Protein AF-A0A3N6S3L3-F1 (afdb_monomer)

Structure (mmCIF, N/CA/C/O backbone):
data_AF-A0A3N6S3L3-F1
#
_entry.id   AF-A0A3N6S3L3-F1
#
loop_
_atom_site.group_PDB
_atom_site.id
_atom_site.type_symbol
_atom_site.label_atom_id
_atom_site.label_alt_id
_atom_site.label_comp_id
_atom_site.label_asym_id
_atom_site.label_entity_id
_atom_site.label_seq_id
_atom_site.pdbx_PDB_ins_code
_atom_site.Cartn_x
_atom_site.Cartn_y
_atom_site.Cartn_z
_atom_site.occupancy
_atom_site.B_iso_or_equiv
_atom_site.auth_seq_id
_atom_site.auth_comp_id
_atom_site.auth_asym_id
_atom_site.auth_atom_id
_atom_site.pdbx_PDB_model_num
ATOM 1 N N . MET A 1 1 ? 5.618 6.122 23.706 1.00 38.41 1 MET A N 1
ATOM 2 C CA . MET A 1 1 ? 4.221 5.872 23.318 1.00 38.41 1 MET A CA 1
ATOM 3 C C . MET A 1 1 ? 4.323 5.162 21.988 1.00 38.41 1 MET A C 1
ATOM 5 O O . MET A 1 1 ? 4.790 5.783 21.043 1.00 38.41 1 MET A O 1
ATOM 9 N N . GLU A 1 2 ? 4.114 3.848 21.957 1.00 45.31 2 GLU A N 1
ATOM 10 C CA . GLU A 1 2 ? 3.976 3.154 20.674 1.00 45.31 2 GLU A CA 1
ATOM 11 C C . GLU A 1 2 ? 2.663 3.649 20.067 1.00 45.31 2 GLU A C 1
ATOM 13 O O . GLU A 1 2 ? 1.637 3.600 20.741 1.00 45.31 2 GLU A O 1
ATOM 18 N N . ASN A 1 3 ? 2.713 4.221 18.861 1.00 61.50 3 ASN A N 1
ATOM 19 C CA . ASN A 1 3 ? 1.492 4.498 18.110 1.00 61.50 3 ASN A CA 1
ATOM 20 C C . ASN A 1 3 ? 0.784 3.158 17.909 1.00 61.50 3 ASN A C 1
ATOM 22 O O . ASN A 1 3 ? 1.440 2.175 17.544 1.00 61.50 3 ASN A O 1
ATOM 26 N N . GLY A 1 4 ? -0.519 3.102 18.161 1.00 73.50 4 GLY A N 1
ATOM 27 C CA . GLY A 1 4 ? -1.268 1.876 17.939 1.00 73.50 4 GLY A CA 1
ATOM 28 C C . GLY A 1 4 ? -1.268 1.490 16.458 1.00 73.50 4 GLY A C 1
ATOM 29 O O . GLY A 1 4 ? -0.845 2.219 15.545 1.00 73.50 4 GLY A O 1
ATOM 30 N N . MET A 1 5 ? -1.640 0.237 16.216 1.00 80.88 5 MET A N 1
ATOM 31 C CA . MET A 1 5 ? -1.341 -0.411 14.942 1.00 80.88 5 MET A CA 1
ATOM 32 C C . MET A 1 5 ? -2.136 0.198 13.778 1.00 80.88 5 MET A C 1
ATOM 34 O O . MET A 1 5 ? -1.628 0.225 12.653 1.00 80.88 5 MET A O 1
ATOM 38 N N . LEU A 1 6 ? -3.346 0.717 14.032 1.00 87.94 6 LEU A N 1
ATOM 39 C CA . LEU A 1 6 ? -4.124 1.434 13.022 1.00 87.94 6 LEU A CA 1
ATOM 40 C C . LEU A 1 6 ? -3.509 2.804 12.700 1.00 87.94 6 LEU A C 1
ATOM 42 O O . LEU A 1 6 ? -3.366 3.119 11.516 1.00 87.94 6 LEU A O 1
ATOM 46 N N . SER A 1 7 ? -3.090 3.586 13.707 1.00 89.06 7 SER A N 1
ATOM 47 C CA . SER A 1 7 ? -2.384 4.861 13.488 1.00 89.06 7 SER A CA 1
ATOM 48 C C . SER A 1 7 ? -1.183 4.673 12.577 1.00 89.06 7 SER A C 1
ATOM 50 O O . SER A 1 7 ? -1.011 5.402 11.598 1.00 89.06 7 SER A O 1
ATOM 52 N N . GLN A 1 8 ? -0.360 3.662 12.868 1.00 90.12 8 GLN A N 1
ATOM 53 C CA . GLN A 1 8 ? 0.842 3.413 12.084 1.00 90.12 8 GLN A CA 1
ATOM 54 C C . GLN A 1 8 ? 0.510 3.030 10.636 1.00 90.12 8 GLN A C 1
ATOM 56 O O . GLN A 1 8 ? 1.175 3.504 9.714 1.00 90.12 8 GLN A O 1
ATOM 61 N N . ALA A 1 9 ? -0.536 2.228 10.415 1.00 92.00 9 ALA A N 1
ATOM 62 C CA . ALA A 1 9 ? -0.981 1.878 9.070 1.00 92.00 9 ALA A CA 1
ATOM 63 C C . ALA A 1 9 ? -1.465 3.112 8.285 1.00 92.00 9 ALA A C 1
ATOM 65 O O . ALA A 1 9 ? -1.076 3.292 7.131 1.00 92.00 9 ALA A O 1
ATOM 66 N N . ILE A 1 10 ? -2.251 3.996 8.913 1.00 93.25 10 ILE A N 1
ATOM 67 C CA . ILE A 1 10 ? -2.729 5.243 8.293 1.00 93.25 10 ILE A CA 1
ATOM 68 C C . ILE A 1 10 ? -1.549 6.153 7.927 1.00 93.25 10 ILE A C 1
ATOM 70 O O . ILE A 1 10 ? -1.476 6.628 6.792 1.00 93.25 10 ILE A O 1
ATOM 74 N N . ILE A 1 11 ? -0.594 6.341 8.845 1.00 93.12 11 ILE A N 1
ATOM 75 C CA . ILE A 1 11 ? 0.616 7.146 8.612 1.00 93.12 11 ILE A CA 1
ATOM 76 C C . ILE A 1 11 ? 1.422 6.585 7.437 1.00 93.12 11 ILE A C 1
ATOM 78 O O . ILE A 1 11 ? 1.848 7.340 6.562 1.00 93.12 11 ILE A O 1
ATOM 82 N N . ASN A 1 12 ? 1.614 5.266 7.376 1.00 94.19 12 ASN A N 1
ATOM 83 C CA . ASN A 1 12 ? 2.349 4.640 6.280 1.00 94.19 12 ASN A CA 1
ATOM 84 C C . ASN A 1 12 ? 1.640 4.843 4.930 1.00 94.19 12 ASN A C 1
ATOM 86 O O . ASN A 1 12 ? 2.294 5.143 3.931 1.00 94.19 12 ASN A O 1
ATOM 90 N N . ILE A 1 13 ? 0.309 4.712 4.888 1.00 95.50 13 ILE A N 1
ATOM 91 C CA . ILE A 1 13 ? -0.489 4.955 3.676 1.00 95.50 13 ILE A CA 1
ATOM 92 C C . ILE A 1 13 ? -0.363 6.421 3.232 1.00 95.50 13 ILE A C 1
ATOM 94 O O . ILE A 1 13 ? -0.205 6.696 2.041 1.00 95.50 13 ILE A O 1
ATOM 98 N N . GLU A 1 14 ? -0.379 7.368 4.169 1.00 95.25 14 GLU A N 1
ATOM 99 C CA . GLU A 1 14 ? -0.201 8.794 3.883 1.00 95.25 14 GLU A CA 1
ATOM 100 C C . GLU A 1 14 ? 1.207 9.123 3.360 1.00 95.25 14 GLU A C 1
ATOM 102 O O . GLU A 1 14 ? 1.360 9.869 2.390 1.00 95.25 14 GLU A O 1
ATOM 107 N N . GLN A 1 15 ? 2.249 8.528 3.940 1.00 94.75 15 GLN A N 1
ATOM 108 C CA . GLN A 1 15 ? 3.616 8.677 3.438 1.00 94.75 15 GLN A CA 1
ATOM 109 C C . GLN A 1 15 ? 3.746 8.130 2.014 1.00 94.75 15 GLN A C 1
ATOM 111 O O . GLN A 1 15 ? 4.271 8.815 1.133 1.00 94.75 15 GLN A O 1
ATOM 116 N N . LEU A 1 16 ? 3.195 6.939 1.763 1.00 95.12 16 LEU A N 1
ATOM 117 C CA . LEU A 1 16 ? 3.198 6.324 0.438 1.00 95.12 16 LEU A CA 1
ATOM 118 C C . LEU A 1 16 ? 2.436 7.163 -0.584 1.00 95.12 16 LEU A C 1
ATOM 120 O O . LEU A 1 16 ? 2.925 7.321 -1.698 1.00 95.12 16 LEU A O 1
ATOM 124 N N . LYS A 1 17 ? 1.298 7.764 -0.219 1.00 95.19 17 LYS A N 1
ATOM 125 C CA . LYS A 1 17 ? 0.584 8.722 -1.080 1.00 95.19 17 LYS A CA 1
ATOM 126 C C . LYS A 1 17 ? 1.516 9.834 -1.567 1.00 95.19 17 LYS A C 1
ATOM 128 O O . LYS A 1 17 ? 1.556 10.126 -2.761 1.00 95.19 17 LYS A O 1
ATOM 133 N N . ASN A 1 18 ? 2.269 10.447 -0.656 1.00 93.62 18 ASN A N 1
ATOM 134 C CA . ASN A 1 18 ? 3.173 11.545 -0.997 1.00 93.62 18 ASN A CA 1
ATOM 135 C C . ASN A 1 18 ? 4.314 11.076 -1.905 1.00 93.62 18 ASN A C 1
ATOM 137 O O . ASN A 1 18 ? 4.618 11.734 -2.899 1.00 93.62 18 ASN A O 1
ATOM 141 N N . THR A 1 19 ? 4.902 9.914 -1.612 1.00 94.94 19 THR A N 1
ATOM 142 C CA . THR A 1 19 ? 5.935 9.310 -2.462 1.00 94.94 19 THR A CA 1
ATOM 143 C C . THR A 1 19 ? 5.400 8.985 -3.856 1.00 94.94 19 THR A C 1
ATOM 145 O O . THR A 1 19 ? 6.041 9.325 -4.846 1.00 94.94 19 THR A O 1
ATOM 148 N N . LEU A 1 20 ? 4.211 8.383 -3.950 1.00 95.19 20 LEU A N 1
ATOM 149 C CA . LEU A 1 20 ? 3.568 8.027 -5.214 1.00 95.19 20 LEU A CA 1
ATOM 150 C C . LEU A 1 20 ? 3.278 9.260 -6.068 1.00 95.19 20 LEU A C 1
ATOM 152 O O . LEU A 1 20 ? 3.567 9.241 -7.259 1.00 95.19 20 LEU A O 1
ATOM 156 N N . ASN A 1 21 ? 2.793 10.349 -5.468 1.00 93.06 21 ASN A N 1
ATOM 157 C CA . ASN A 1 21 ? 2.559 11.619 -6.164 1.00 93.06 21 ASN A CA 1
ATOM 158 C C . ASN A 1 21 ? 3.854 12.286 -6.658 1.00 93.06 21 ASN A C 1
ATOM 160 O O . ASN A 1 21 ? 3.808 13.094 -7.580 1.00 93.06 21 ASN A O 1
ATOM 164 N N . GLY A 1 22 ? 4.997 11.965 -6.047 1.00 92.88 22 GLY A N 1
ATOM 165 C CA . GLY A 1 22 ? 6.302 12.520 -6.407 1.00 92.88 22 GLY A CA 1
ATOM 166 C C . GLY A 1 22 ? 6.981 11.850 -7.605 1.00 92.88 22 GLY A C 1
ATOM 167 O O . GLY A 1 22 ? 7.989 12.368 -8.088 1.00 92.88 22 GLY A O 1
ATOM 168 N N . PHE A 1 23 ? 6.471 10.716 -8.098 1.00 94.38 23 PHE A N 1
ATOM 169 C CA . PHE A 1 23 ? 7.046 10.064 -9.277 1.00 94.38 23 PHE A CA 1
ATOM 170 C C . PHE A 1 23 ? 6.837 10.898 -10.542 1.00 94.38 23 PHE A C 1
ATOM 172 O O . PHE A 1 23 ? 5.755 11.422 -10.800 1.00 94.38 23 PHE A O 1
ATOM 179 N N . SER A 1 24 ? 7.887 10.970 -11.357 1.00 93.44 24 SER A N 1
ATOM 180 C CA . SER A 1 24 ? 7.905 11.640 -12.657 1.00 93.44 24 SER A CA 1
ATOM 181 C C . SER A 1 24 ? 8.647 10.782 -13.685 1.00 93.44 24 SER A C 1
ATOM 183 O O . SER A 1 24 ? 9.324 9.816 -13.329 1.00 93.44 24 SER A O 1
ATOM 185 N N . GLY A 1 25 ? 8.485 11.088 -14.976 1.00 92.00 25 GLY A N 1
ATOM 186 C CA . GLY A 1 25 ? 9.075 10.278 -16.051 1.00 92.00 25 GLY A CA 1
ATOM 187 C C . GLY A 1 25 ? 8.435 8.894 -16.207 1.00 92.00 25 GLY A C 1
ATOM 188 O O . GLY A 1 25 ? 9.057 7.990 -16.756 1.00 92.00 25 GLY A O 1
ATOM 189 N N . LEU A 1 26 ? 7.209 8.721 -15.708 1.00 95.19 26 LEU A N 1
ATOM 190 C CA . LEU A 1 26 ? 6.433 7.497 -15.876 1.00 95.19 26 LEU A CA 1
ATOM 191 C C . LEU A 1 26 ? 5.908 7.366 -17.317 1.00 95.19 26 LEU A C 1
ATOM 193 O O . LEU A 1 26 ? 5.625 8.383 -17.962 1.00 95.19 26 LEU A O 1
ATOM 197 N N . PRO A 1 27 ? 5.725 6.135 -17.827 1.00 93.19 27 PRO A N 1
ATOM 198 C CA . PRO A 1 27 ? 4.961 5.915 -19.053 1.00 93.19 27 PRO A CA 1
ATOM 199 C C . PRO A 1 27 ? 3.499 6.358 -18.867 1.00 93.19 27 PRO A C 1
ATOM 201 O O . PRO A 1 27 ? 2.969 6.337 -17.755 1.00 93.19 27 PRO A O 1
ATOM 204 N N . ALA A 1 28 ? 2.824 6.743 -19.956 1.00 90.44 28 ALA A N 1
ATOM 205 C CA . ALA A 1 28 ? 1.488 7.351 -19.909 1.00 90.44 28 ALA A CA 1
ATOM 206 C C . ALA A 1 28 ? 0.453 6.494 -19.155 1.00 90.44 28 ALA A C 1
ATOM 208 O O . ALA A 1 28 ? -0.313 7.012 -18.346 1.00 90.44 28 ALA A O 1
ATOM 209 N N . GLN A 1 29 ? 0.482 5.175 -19.356 1.00 89.88 29 GLN A N 1
ATOM 210 C CA . GLN A 1 29 ? -0.410 4.236 -18.676 1.00 89.88 29 GLN A CA 1
ATOM 211 C C . GLN A 1 29 ? -0.159 4.191 -17.158 1.00 89.88 29 GLN A C 1
ATOM 213 O O . GLN A 1 29 ? -1.090 4.025 -16.375 1.00 89.88 29 GLN A O 1
ATOM 218 N N . ALA A 1 30 ? 1.087 4.378 -16.711 1.00 95.38 30 ALA A N 1
ATOM 219 C CA . ALA A 1 30 ? 1.409 4.433 -15.286 1.00 95.38 30 ALA A CA 1
ATOM 220 C C . ALA A 1 30 ? 1.047 5.783 -14.651 1.00 95.38 30 ALA A C 1
ATOM 222 O O . ALA A 1 30 ? 0.706 5.818 -13.471 1.00 95.38 30 ALA A O 1
ATOM 223 N N . VAL A 1 31 ? 1.047 6.878 -15.423 1.00 95.56 31 VAL A N 1
ATOM 224 C CA . VAL A 1 31 ? 0.527 8.181 -14.969 1.00 95.56 31 VAL A CA 1
ATOM 225 C C . VAL A 1 31 ? -0.968 8.091 -14.654 1.00 95.56 31 VAL A C 1
ATOM 227 O O . VAL A 1 31 ? -1.418 8.621 -13.640 1.00 95.56 31 VAL A O 1
ATOM 230 N N . GLU A 1 32 ? -1.745 7.378 -15.469 1.00 94.06 32 GLU A N 1
ATOM 231 C CA . GLU A 1 32 ? -3.166 7.142 -15.187 1.00 94.06 32 GLU A CA 1
ATOM 232 C C . GLU A 1 32 ? -3.355 6.352 -13.878 1.00 94.06 32 GLU A C 1
ATOM 234 O O . GLU A 1 32 ? -4.163 6.723 -13.023 1.00 94.06 32 GLU A O 1
ATOM 239 N N . ILE A 1 33 ? -2.547 5.308 -13.663 1.00 96.19 33 ILE A N 1
ATOM 240 C CA . ILE A 1 33 ? -2.548 4.529 -12.414 1.00 96.19 33 ILE A CA 1
ATOM 241 C C . ILE A 1 33 ? -2.163 5.399 -11.212 1.00 96.19 33 ILE A C 1
ATOM 243 O O . ILE A 1 33 ? -2.786 5.283 -10.153 1.00 96.19 33 ILE A O 1
ATOM 247 N N . GLN A 1 34 ? -1.169 6.277 -11.363 1.00 96.81 34 GLN A N 1
ATOM 248 C CA . GLN A 1 34 ? -0.778 7.249 -10.345 1.00 96.81 34 GLN A CA 1
ATOM 249 C C . GLN A 1 34 ? -1.973 8.126 -9.968 1.00 96.81 34 GLN A C 1
ATOM 251 O O . GLN A 1 34 ? -2.374 8.107 -8.810 1.00 96.81 34 GLN A O 1
ATOM 256 N N . GLN A 1 35 ? -2.611 8.793 -10.934 1.00 94.50 35 GLN A N 1
ATOM 257 C CA . GLN A 1 35 ? -3.757 9.679 -10.692 1.00 94.50 35 GLN A CA 1
ATOM 258 C C . GLN A 1 35 ? -4.934 8.958 -10.023 1.00 94.50 35 GLN A C 1
ATOM 260 O O . GLN A 1 35 ? -5.479 9.451 -9.033 1.00 94.50 35 GLN A O 1
ATOM 265 N N . ASN A 1 36 ? -5.290 7.769 -10.516 1.00 93.44 36 ASN A N 1
ATOM 266 C CA . ASN A 1 36 ? -6.364 6.957 -9.944 1.00 93.44 36 ASN A CA 1
ATOM 267 C C . ASN A 1 36 ? -6.054 6.535 -8.502 1.00 93.44 36 ASN A C 1
ATOM 269 O O . ASN A 1 36 ? -6.934 6.559 -7.639 1.00 93.44 36 ASN A O 1
ATOM 273 N N . THR A 1 37 ? -4.797 6.183 -8.224 1.00 95.81 37 THR A N 1
ATOM 274 C CA . THR A 1 37 ? -4.344 5.841 -6.870 1.00 95.81 37 THR A CA 1
ATOM 275 C C . THR A 1 37 ? -4.381 7.070 -5.961 1.00 95.81 37 THR A C 1
ATOM 277 O O . THR A 1 37 ? -4.890 6.985 -4.847 1.00 95.81 37 THR A O 1
ATOM 280 N N . SER A 1 38 ? -3.923 8.232 -6.430 1.00 95.06 38 SER A N 1
ATOM 281 C CA . SER A 1 38 ? -3.960 9.488 -5.673 1.00 95.06 38 SER A CA 1
ATOM 282 C C . SER A 1 38 ? -5.385 9.907 -5.319 1.00 95.06 38 SER A C 1
ATOM 284 O O . SER A 1 38 ? -5.638 10.273 -4.174 1.00 95.06 38 SER A O 1
ATOM 286 N N . ALA A 1 39 ? -6.318 9.826 -6.273 1.00 94.69 39 ALA A N 1
ATOM 287 C CA . ALA A 1 39 ? -7.730 10.129 -6.049 1.00 94.69 39 ALA A CA 1
ATOM 288 C C . ALA A 1 39 ? -8.339 9.184 -5.004 1.00 94.69 39 ALA A C 1
ATOM 290 O O . ALA A 1 39 ? -8.891 9.637 -4.006 1.00 94.69 39 ALA A O 1
ATOM 291 N N . MET A 1 40 ? -8.124 7.875 -5.161 1.00 96.06 40 MET A N 1
ATOM 292 C CA . MET A 1 40 ? -8.563 6.873 -4.188 1.00 96.06 40 MET A CA 1
ATOM 293 C C . MET A 1 40 ? -8.017 7.149 -2.777 1.00 96.06 40 MET A C 1
ATOM 295 O O . MET A 1 40 ? -8.749 7.022 -1.798 1.00 96.06 40 MET A O 1
ATOM 299 N N . LEU A 1 41 ? -6.743 7.535 -2.653 1.00 96.50 41 LEU A N 1
ATOM 300 C CA . LEU A 1 41 ? -6.127 7.853 -1.360 1.00 96.50 41 LEU A CA 1
ATOM 301 C C . LEU A 1 41 ? -6.636 9.172 -0.767 1.00 96.50 41 LEU A C 1
ATOM 303 O O . LEU A 1 41 ? -6.727 9.286 0.454 1.00 96.50 41 LEU A O 1
ATOM 307 N N . ASN A 1 42 ? -6.968 10.158 -1.603 1.00 94.88 42 ASN A N 1
ATOM 308 C CA . ASN A 1 42 ? -7.590 11.408 -1.162 1.00 94.88 42 ASN A CA 1
ATOM 309 C C . ASN A 1 42 ? -8.977 11.178 -0.560 1.00 94.88 42 ASN A C 1
ATOM 311 O O . ASN A 1 42 ? -9.315 11.850 0.410 1.00 94.88 42 ASN A O 1
ATOM 315 N N . ASP A 1 43 ? -9.731 10.218 -1.092 1.00 93.00 43 ASP A N 1
ATOM 316 C CA . ASP A 1 43 ? -11.060 9.883 -0.583 1.00 93.00 43 ASP A CA 1
ATOM 317 C C . ASP A 1 43 ? -10.984 9.001 0.673 1.00 93.00 43 ASP A C 1
ATOM 319 O O . ASP A 1 43 ? -11.722 9.211 1.633 1.00 93.00 43 ASP A O 1
ATOM 323 N N . LEU A 1 44 ? -10.069 8.025 0.698 1.00 95.25 44 LEU A N 1
ATOM 324 C CA . LEU A 1 44 ? -10.008 7.026 1.766 1.00 95.25 44 LEU A CA 1
ATOM 325 C C . LEU A 1 44 ? -9.372 7.535 3.065 1.00 95.25 44 LEU A C 1
ATOM 327 O O . LEU A 1 44 ? -9.862 7.212 4.147 1.00 95.25 44 LEU A O 1
ATOM 331 N N . LEU A 1 45 ? -8.268 8.288 2.987 1.00 95.62 45 LEU A N 1
ATOM 332 C CA . LEU A 1 45 ? -7.532 8.717 4.185 1.00 95.62 45 LEU A CA 1
ATOM 333 C C . LEU A 1 45 ? -8.414 9.505 5.172 1.00 95.62 45 LEU A C 1
ATOM 335 O O . LEU A 1 45 ? -8.407 9.149 6.352 1.00 95.62 45 LEU A O 1
ATOM 339 N N . PRO A 1 46 ? -9.234 10.486 4.735 1.00 95.31 46 PRO A N 1
ATOM 340 C CA . PRO A 1 46 ? -10.163 11.172 5.628 1.00 95.31 46 PRO A CA 1
ATOM 341 C C . PRO A 1 46 ? -11.176 10.231 6.289 1.00 95.31 46 PRO A C 1
ATOM 343 O O . PRO A 1 46 ? -11.496 10.411 7.463 1.00 95.31 46 PRO A O 1
ATOM 346 N N . THR A 1 47 ? -11.662 9.208 5.576 1.00 94.62 47 THR A N 1
ATOM 347 C CA . THR A 1 47 ? -12.568 8.198 6.146 1.00 94.62 47 THR A CA 1
ATOM 348 C C . THR A 1 47 ? -11.882 7.393 7.247 1.00 94.62 47 THR A C 1
ATOM 350 O O . THR A 1 47 ? -12.458 7.228 8.322 1.00 94.62 47 THR A O 1
ATOM 353 N N . LEU A 1 48 ? -10.648 6.930 7.018 1.00 94.88 48 LEU A N 1
ATOM 354 C CA . LEU A 1 48 ? -9.886 6.172 8.016 1.00 94.88 48 LEU A CA 1
ATOM 355 C C . LEU A 1 48 ? -9.570 7.022 9.253 1.00 94.88 48 LEU A C 1
ATOM 357 O O . LEU A 1 48 ? -9.797 6.577 10.375 1.00 94.88 48 LEU A O 1
ATOM 361 N N . GLN A 1 49 ? -9.107 8.257 9.054 1.00 94.19 49 GLN A N 1
ATOM 362 C CA . GLN A 1 49 ? -8.789 9.195 10.136 1.00 94.19 49 GLN A CA 1
ATOM 363 C C . GLN A 1 49 ? -10.038 9.600 10.933 1.00 94.19 49 GLN A C 1
ATOM 365 O O . GLN A 1 49 ? -10.009 9.658 12.163 1.00 94.19 49 GLN A O 1
ATOM 370 N N . GLY A 1 50 ? -11.154 9.862 10.246 1.00 93.19 50 GLY A N 1
ATOM 371 C CA . GLY A 1 50 ? -12.427 10.200 10.879 1.00 93.19 50 GLY A CA 1
ATOM 372 C C . GLY A 1 50 ? -12.969 9.053 11.730 1.00 93.19 50 GLY A C 1
ATOM 373 O O . GLY A 1 50 ? -13.351 9.267 12.880 1.00 93.19 50 GLY A O 1
ATOM 374 N N . MET A 1 51 ? -12.937 7.831 11.193 1.00 94.38 51 MET A N 1
ATOM 375 C CA . MET A 1 51 ? -13.316 6.626 11.928 1.00 94.38 51 MET A CA 1
ATOM 376 C C . MET A 1 51 ? -12.408 6.400 13.140 1.00 94.38 51 MET A C 1
ATOM 378 O O . MET A 1 51 ? -12.921 6.220 14.241 1.00 94.38 51 MET A O 1
ATOM 382 N N . GLN A 1 52 ? -11.084 6.499 12.974 1.00 93.75 52 GLN A N 1
ATOM 383 C CA . GLN A 1 52 ? -10.125 6.352 14.070 1.00 93.75 52 GLN A CA 1
ATOM 384 C C . GLN A 1 52 ? -10.433 7.325 15.214 1.00 93.75 52 GLN A C 1
ATOM 386 O O . GLN A 1 52 ? -10.534 6.926 16.375 1.00 93.75 52 GLN A O 1
ATOM 391 N N . LYS A 1 53 ? -10.637 8.606 14.886 1.00 92.50 53 LYS A N 1
ATOM 392 C CA . LYS A 1 53 ? -10.987 9.635 15.869 1.00 92.50 53 LYS A CA 1
ATOM 393 C C . LYS A 1 53 ? -12.290 9.306 16.597 1.00 92.50 53 LYS A C 1
ATOM 395 O O . LYS A 1 53 ? -12.360 9.486 17.814 1.00 92.50 53 LYS A O 1
ATOM 400 N N . GLN A 1 54 ? -13.309 8.842 15.873 1.00 92.38 54 GLN A N 1
ATOM 401 C CA . GLN A 1 54 ? -14.591 8.465 16.463 1.00 92.38 54 GLN A CA 1
ATOM 402 C C . GLN A 1 54 ? -14.435 7.278 17.420 1.00 92.38 54 GLN A C 1
ATOM 404 O O . GLN A 1 54 ? -14.900 7.361 18.551 1.00 92.38 54 GLN A O 1
ATOM 409 N N . VAL A 1 55 ? -13.736 6.217 17.005 1.00 92.00 55 VAL A N 1
ATOM 410 C CA . VAL A 1 55 ? -13.498 5.026 17.835 1.00 92.00 55 VAL A CA 1
ATOM 411 C C . VAL A 1 55 ? -12.720 5.379 19.100 1.00 92.00 55 VAL A C 1
ATOM 413 O O . VAL A 1 55 ? -13.116 4.960 20.183 1.00 92.00 55 VAL A O 1
ATOM 416 N N . LEU A 1 56 ? -11.673 6.202 18.998 1.00 91.88 56 LEU A N 1
ATOM 417 C CA . LEU A 1 56 ? -10.912 6.661 20.164 1.00 91.88 56 LEU A CA 1
ATOM 418 C C . LEU A 1 56 ? -11.761 7.503 21.119 1.00 91.88 56 LEU A C 1
ATOM 420 O O . LEU A 1 56 ? -11.716 7.291 22.329 1.00 91.88 56 LEU A O 1
ATOM 424 N N . THR A 1 57 ? -12.556 8.431 20.579 1.00 92.81 57 THR A N 1
ATOM 425 C CA . THR A 1 57 ? -13.437 9.290 21.385 1.00 92.81 57 THR A CA 1
ATOM 426 C C . THR A 1 57 ? -14.484 8.449 22.112 1.00 92.81 57 THR A C 1
ATOM 428 O O . THR A 1 57 ? -14.654 8.585 23.321 1.00 92.81 57 THR A O 1
ATOM 431 N N . THR A 1 58 ? -15.151 7.539 21.398 1.00 92.38 58 THR A N 1
ATOM 432 C CA . THR A 1 58 ? -16.119 6.614 21.989 1.00 92.38 58 THR A CA 1
ATOM 433 C C . THR A 1 58 ? -15.447 5.712 23.024 1.00 92.38 58 THR A C 1
ATOM 435 O O . THR A 1 58 ? -15.926 5.631 24.148 1.00 92.38 58 THR A O 1
ATOM 438 N N . GLY A 1 59 ? -14.303 5.099 22.711 1.00 92.88 59 GLY A N 1
ATOM 439 C CA . GLY A 1 59 ? -13.580 4.223 23.633 1.00 92.88 59 GLY A CA 1
ATOM 440 C C . GLY A 1 59 ? -13.189 4.913 24.945 1.00 92.88 59 GLY A C 1
ATOM 441 O O . GLY A 1 59 ? -13.397 4.352 26.015 1.00 92.88 59 GLY A O 1
ATOM 442 N N . GLN A 1 60 ? -12.710 6.159 24.895 1.00 93.25 60 GLN A N 1
ATOM 443 C CA . GLN A 1 60 ? -12.383 6.943 26.096 1.00 93.25 60 GLN A CA 1
ATOM 444 C C . GLN A 1 60 ? -13.618 7.260 26.955 1.00 93.25 60 GLN A C 1
ATOM 446 O O . GLN A 1 60 ? -13.566 7.153 28.187 1.00 93.25 60 GLN A O 1
ATOM 451 N N . THR A 1 61 ? -14.738 7.617 26.319 1.00 94.06 61 THR A N 1
ATOM 452 C CA . THR A 1 61 ? -16.016 7.842 27.010 1.00 94.06 61 THR A CA 1
ATOM 453 C C . THR A 1 61 ? -16.496 6.566 27.696 1.00 94.06 61 THR A C 1
ATOM 455 O O . THR A 1 61 ? -16.747 6.579 28.902 1.00 94.06 61 THR A O 1
ATOM 458 N N . LEU A 1 62 ? -16.526 5.447 26.966 1.00 93.75 62 LEU A N 1
ATOM 459 C CA . LEU A 1 62 ? -16.926 4.142 27.491 1.00 93.75 62 LEU A CA 1
ATOM 460 C C . LEU A 1 62 ? -16.026 3.703 28.648 1.00 93.75 62 LEU A C 1
ATOM 462 O O . LEU A 1 62 ? -16.521 3.214 29.658 1.00 93.75 62 LEU A O 1
ATOM 466 N N . GLN A 1 63 ? -14.712 3.919 28.546 1.00 94.31 63 GLN A N 1
ATOM 467 C CA . GLN A 1 63 ? -13.759 3.576 29.600 1.00 94.31 63 GLN A CA 1
ATOM 468 C C . GLN A 1 63 ? -14.081 4.327 30.898 1.00 94.31 63 GLN A C 1
ATOM 470 O O . GLN A 1 63 ? -14.071 3.742 31.981 1.00 94.31 63 GLN A O 1
ATOM 475 N N . THR A 1 64 ? -14.396 5.620 30.802 1.00 94.50 64 THR A N 1
ATOM 476 C CA . THR A 1 64 ? -14.760 6.439 31.966 1.00 94.50 64 THR A CA 1
ATOM 477 C C . THR A 1 64 ? -16.095 5.990 32.558 1.00 94.50 64 THR A C 1
ATOM 479 O O . THR A 1 64 ? -16.187 5.782 33.768 1.00 94.50 64 THR A O 1
ATOM 482 N N . GLN A 1 65 ? -17.107 5.776 31.715 1.00 93.50 65 GLN A N 1
ATOM 483 C CA . GLN A 1 65 ? -18.434 5.345 32.153 1.00 93.50 65 GLN A CA 1
ATOM 484 C C . GLN A 1 65 ? -18.408 3.948 32.796 1.00 93.50 65 GLN A C 1
ATOM 486 O O . GLN A 1 65 ? -18.982 3.762 33.865 1.00 93.50 65 GLN A O 1
ATOM 491 N N . LEU A 1 66 ? -17.689 2.980 32.220 1.00 93.00 66 LEU A N 1
ATOM 492 C CA . LEU A 1 66 ? -17.552 1.629 32.779 1.00 93.00 66 LEU A CA 1
ATOM 493 C C . LEU A 1 66 ? -16.801 1.625 34.117 1.00 93.00 66 LEU A C 1
ATOM 495 O O . LEU A 1 66 ? -17.195 0.911 35.037 1.00 93.00 66 LEU A O 1
ATOM 499 N N . ASN A 1 67 ? -15.755 2.445 34.266 1.00 93.94 67 ASN A N 1
ATOM 500 C CA . ASN A 1 67 ? -15.072 2.603 35.554 1.00 93.94 67 ASN A CA 1
ATOM 501 C C . ASN A 1 67 ? -15.990 3.215 36.619 1.00 93.94 67 ASN A C 1
ATOM 503 O O . ASN A 1 67 ? -15.976 2.776 37.769 1.00 93.94 67 ASN A O 1
ATOM 507 N N . GLN A 1 68 ? -16.801 4.208 36.242 1.00 92.88 68 GLN A N 1
ATOM 508 C CA . GLN A 1 68 ? -17.790 4.794 37.142 1.00 92.88 68 GLN A CA 1
ATOM 509 C C . GLN A 1 68 ? -18.819 3.746 37.577 1.00 92.88 68 GLN A C 1
ATOM 511 O O . GLN A 1 68 ? -19.058 3.603 38.773 1.00 92.88 68 GLN A O 1
ATOM 516 N N . GLN A 1 69 ? -19.334 2.962 36.629 1.00 91.06 69 GLN A N 1
ATOM 517 C CA . GLN A 1 69 ? -20.280 1.879 36.885 1.00 91.06 69 GLN A CA 1
ATOM 518 C C . GLN A 1 69 ? -19.710 0.798 37.808 1.00 91.06 69 GLN A C 1
ATOM 520 O O . GLN A 1 69 ? -20.363 0.386 38.761 1.00 91.06 69 GLN A O 1
ATOM 525 N N . LEU A 1 70 ? -18.452 0.391 37.616 1.00 91.56 70 LEU A N 1
ATOM 526 C CA . LEU A 1 70 ? -17.777 -0.540 38.527 1.00 91.56 70 LEU A CA 1
ATOM 527 C C . LEU A 1 70 ? -17.637 0.018 39.953 1.00 91.56 70 LEU A C 1
ATOM 529 O O . LEU A 1 70 ? -17.708 -0.748 40.916 1.00 91.56 70 LEU A O 1
ATOM 533 N N . ALA A 1 71 ? -17.451 1.331 40.107 1.00 92.12 71 ALA A N 1
ATOM 534 C CA . ALA A 1 71 ? -17.332 1.975 41.414 1.00 92.12 71 ALA A CA 1
ATOM 535 C C . ALA A 1 71 ? -18.684 2.123 42.137 1.00 92.12 71 ALA A C 1
ATOM 537 O O . ALA A 1 71 ? -18.726 2.061 43.368 1.00 92.12 71 ALA A O 1
ATOM 538 N N . THR A 1 72 ? -19.780 2.308 41.394 1.00 90.94 72 THR A N 1
ATOM 539 C CA . THR A 1 72 ? -21.133 2.531 41.935 1.00 90.94 72 THR A CA 1
ATOM 540 C C . THR A 1 72 ? -22.032 1.298 41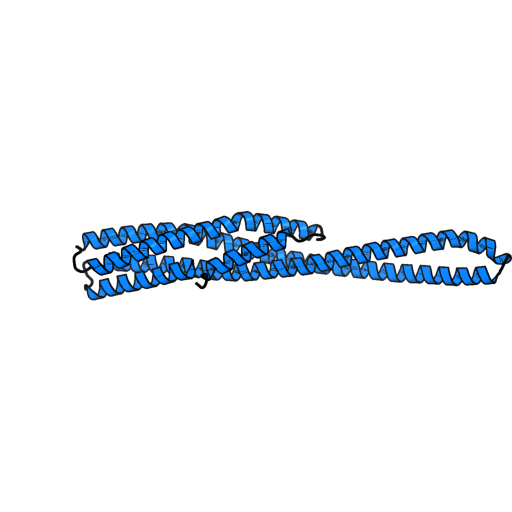.888 1.00 90.94 72 THR A C 1
ATOM 542 O O . THR A 1 72 ? -23.130 1.346 42.445 1.00 90.94 72 THR A O 1
ATOM 545 N N . LEU A 1 73 ? -21.558 0.175 41.336 1.00 89.06 73 LEU A N 1
ATOM 546 C CA . LEU A 1 73 ? -22.317 -1.067 41.130 1.00 89.06 73 LEU A CA 1
ATOM 547 C C . LEU A 1 73 ? -23.109 -1.522 42.366 1.00 89.06 73 LEU A C 1
ATOM 549 O O . LEU A 1 73 ? -24.207 -2.054 42.251 1.00 89.06 73 LEU A O 1
ATOM 553 N N . ASN A 1 74 ? -22.561 -1.301 43.565 1.00 85.06 74 ASN A N 1
ATOM 554 C CA . ASN A 1 74 ? -23.162 -1.742 44.828 1.00 85.06 74 ASN A CA 1
ATOM 555 C C . ASN A 1 74 ? -24.233 -0.793 45.382 1.00 85.06 74 ASN A C 1
ATOM 557 O O . ASN A 1 74 ? -24.859 -1.098 46.396 1.00 85.06 74 ASN A O 1
ATOM 561 N N . THR A 1 75 ? -24.397 0.367 44.757 1.00 87.81 75 THR A N 1
ATOM 562 C CA . THR A 1 75 ? -25.297 1.441 45.190 1.00 87.81 75 THR A CA 1
ATOM 563 C C . THR A 1 75 ? -26.404 1.732 44.183 1.00 87.81 75 THR A C 1
ATOM 565 O O . THR A 1 75 ? -27.365 2.414 44.531 1.00 87.81 75 THR A O 1
ATOM 568 N N . GLU A 1 76 ? -26.287 1.213 42.961 1.00 87.38 76 GLU A N 1
ATOM 569 C CA . GLU A 1 76 ? -27.255 1.438 41.894 1.00 87.38 76 GLU A CA 1
ATOM 570 C C . GLU A 1 76 ? -28.406 0.432 41.922 1.00 87.38 76 GLU A C 1
ATOM 572 O O . GLU A 1 76 ? -28.240 -0.747 42.248 1.00 87.38 76 GLU A O 1
ATOM 577 N N . THR A 1 77 ? -29.600 0.899 41.557 1.00 88.94 77 THR A N 1
ATOM 578 C CA . THR A 1 77 ? -30.749 0.019 41.341 1.00 88.94 77 THR A CA 1
ATOM 579 C C . THR A 1 77 ? -30.638 -0.691 39.987 1.00 88.94 77 THR A C 1
ATOM 581 O O . THR A 1 77 ? -29.992 -0.185 39.065 1.00 88.94 77 THR A O 1
ATOM 584 N N . PRO A 1 78 ? -31.316 -1.838 39.805 1.00 88.12 78 PRO A N 1
ATOM 585 C CA . PRO A 1 78 ? -31.394 -2.506 38.506 1.00 88.12 78 PRO A CA 1
ATOM 586 C C . PRO A 1 78 ? -31.854 -1.586 37.362 1.00 88.12 78 PRO A C 1
ATOM 588 O O . PRO A 1 78 ? -31.368 -1.703 36.241 1.00 88.12 78 PRO A O 1
ATOM 591 N N . GLU A 1 79 ? -32.771 -0.650 37.615 1.00 89.56 79 GLU A N 1
ATOM 592 C CA . GLU A 1 79 ? -33.226 0.327 36.617 1.00 89.56 79 GLU A CA 1
ATOM 593 C C . GLU A 1 79 ? -32.118 1.308 36.215 1.00 89.56 79 GLU A C 1
ATOM 595 O O . GLU A 1 79 ? -31.981 1.610 35.030 1.00 89.56 79 GLU A O 1
ATOM 600 N N . GLN A 1 80 ? -31.314 1.774 37.177 1.00 91.31 80 GLN A N 1
ATOM 601 C CA . GLN A 1 80 ? -30.176 2.661 36.916 1.00 91.31 80 GLN A CA 1
ATOM 602 C C . GLN A 1 80 ? -29.106 1.947 36.084 1.00 91.31 80 GLN A C 1
ATOM 604 O O . GLN A 1 80 ? -28.682 2.479 35.058 1.00 91.31 80 GLN A O 1
ATOM 609 N N . LEU A 1 81 ? -28.780 0.699 36.441 1.00 89.81 81 LEU A N 1
ATOM 610 C CA . LEU A 1 81 ? -27.837 -0.132 35.688 1.00 89.81 81 LEU A CA 1
ATOM 611 C C . LEU A 1 81 ? -28.321 -0.390 34.254 1.00 89.81 81 LEU A C 1
ATOM 613 O O . LEU A 1 81 ? -27.537 -0.304 33.309 1.00 89.81 81 LEU A O 1
ATOM 617 N N . ARG A 1 82 ? -29.619 -0.666 34.055 1.00 90.19 82 ARG A N 1
ATOM 618 C CA . ARG A 1 82 ? -30.182 -0.868 32.706 1.00 90.19 82 ARG A CA 1
ATOM 619 C C . ARG A 1 82 ? -30.127 0.400 31.866 1.00 90.19 82 ARG A C 1
ATOM 621 O O . ARG A 1 82 ? -29.834 0.314 30.673 1.00 90.19 82 ARG A O 1
ATOM 628 N N . ALA A 1 83 ? -30.400 1.559 32.462 1.00 91.06 83 ALA A N 1
ATOM 629 C CA . ALA A 1 83 ? -30.293 2.839 31.769 1.00 91.06 83 ALA A CA 1
ATOM 630 C C . ALA A 1 83 ? -28.841 3.121 31.348 1.00 91.06 83 ALA A C 1
ATOM 632 O O . ALA A 1 83 ? -28.604 3.470 30.193 1.00 91.06 83 ALA A O 1
ATOM 633 N N . ALA A 1 84 ? -27.876 2.883 32.242 1.00 90.75 84 ALA A N 1
ATOM 634 C CA . ALA A 1 84 ? -26.455 3.045 31.950 1.00 90.75 84 ALA A CA 1
ATOM 635 C C . ALA A 1 84 ? -25.978 2.113 30.826 1.00 90.75 84 ALA A C 1
ATOM 637 O O . ALA A 1 84 ? -25.346 2.566 29.876 1.00 90.75 84 ALA A O 1
ATOM 638 N N . ILE A 1 85 ? -26.331 0.823 30.878 1.00 92.31 85 ILE A N 1
ATOM 639 C CA . ILE A 1 85 ? -25.996 -0.130 29.810 1.00 92.31 85 ILE A CA 1
ATOM 640 C C . ILE A 1 85 ? -26.658 0.249 28.483 1.00 92.31 85 ILE A C 1
ATOM 642 O O . ILE A 1 85 ? -26.018 0.148 27.441 1.00 92.31 85 ILE A O 1
ATOM 646 N N . SER A 1 86 ? -27.906 0.721 28.501 1.00 91.69 86 SER A N 1
ATOM 647 C CA . SER A 1 86 ? -28.590 1.159 27.274 1.00 91.69 86 SER A CA 1
ATOM 648 C C . SER A 1 86 ? -27.872 2.345 26.624 1.00 91.69 86 SER A C 1
ATOM 650 O O . SER A 1 86 ? -27.698 2.362 25.407 1.00 91.69 86 SER A O 1
ATOM 652 N N . GLN A 1 87 ? -27.396 3.300 27.429 1.00 91.94 87 GLN A N 1
ATOM 653 C CA . GLN A 1 87 ? -26.591 4.418 26.937 1.00 91.94 87 GLN A CA 1
ATOM 654 C C . GLN A 1 87 ? -25.253 3.938 26.354 1.00 91.94 87 GLN A C 1
ATOM 656 O O . GLN A 1 87 ? -24.905 4.305 25.233 1.00 91.94 87 GLN A O 1
ATOM 661 N N . LEU A 1 88 ? -24.537 3.065 27.068 1.00 92.00 88 LEU A N 1
ATOM 662 C CA . LEU A 1 88 ? -23.284 2.474 26.591 1.00 92.00 88 LEU A CA 1
ATOM 663 C C . 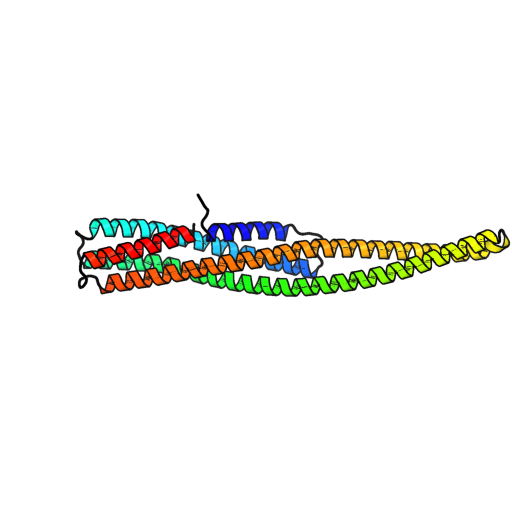LEU A 1 88 ? -23.476 1.741 25.247 1.00 92.00 88 LEU A C 1
ATOM 665 O O . LEU A 1 88 ? -22.672 1.899 24.330 1.00 92.00 88 LEU A O 1
ATOM 669 N N . GLN A 1 89 ? -24.569 0.987 25.088 1.00 90.69 89 GLN A N 1
ATOM 670 C CA . GLN A 1 89 ? -24.904 0.297 23.836 1.00 90.69 89 GLN A CA 1
ATOM 671 C C . GLN A 1 89 ? -25.151 1.258 22.672 1.00 90.69 89 GLN A C 1
ATOM 673 O O . GLN A 1 89 ? -24.758 0.968 21.534 1.00 90.69 89 GLN A O 1
ATOM 678 N N . GLU A 1 90 ? -25.816 2.383 22.933 1.00 90.44 90 GLU A N 1
ATOM 679 C CA . GLU A 1 90 ? -26.050 3.417 21.930 1.00 90.44 90 GLU A CA 1
ATOM 680 C C . GLU A 1 90 ? -24.721 4.036 21.476 1.00 90.44 90 GLU A C 1
ATOM 682 O O . GLU A 1 90 ? -24.450 4.102 20.275 1.00 90.44 90 GLU A O 1
ATOM 687 N N . GLU A 1 91 ? -23.846 4.385 22.421 1.00 90.94 91 GLU A N 1
ATOM 688 C CA . GLU A 1 91 ? -22.523 4.952 22.141 1.00 90.94 91 GLU A CA 1
ATOM 689 C C . GLU A 1 91 ? -21.634 3.986 21.335 1.00 90.94 91 GLU A C 1
ATOM 691 O O . GLU A 1 91 ? -21.043 4.380 20.325 1.00 90.94 91 GLU A O 1
ATOM 696 N N . VAL A 1 92 ? -21.595 2.698 21.699 1.00 90.44 92 VAL A N 1
ATOM 697 C CA . VAL A 1 92 ? -20.881 1.662 20.923 1.00 90.44 92 VAL A CA 1
ATOM 698 C C . VAL A 1 92 ? -21.476 1.513 19.520 1.00 90.44 92 VAL A C 1
ATOM 700 O O . VAL A 1 92 ? -20.756 1.329 18.534 1.00 90.44 92 VAL A O 1
ATOM 703 N N . SER A 1 93 ? -22.801 1.607 19.391 1.00 87.31 93 SER A N 1
ATOM 704 C CA . SER A 1 93 ? -23.475 1.4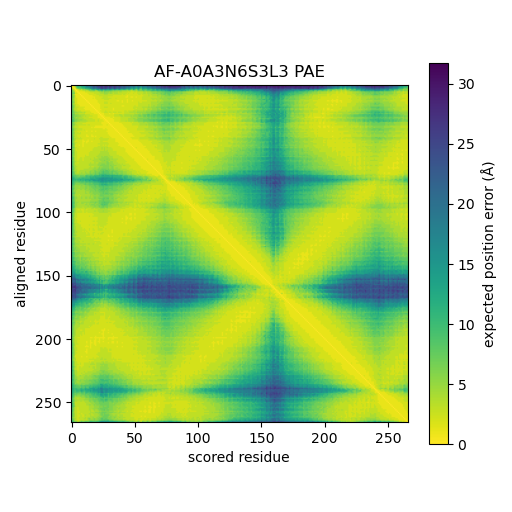93 18.095 1.00 87.31 93 SER A CA 1
ATOM 705 C C . SER A 1 93 ? -23.133 2.632 17.144 1.00 87.31 93 SER A C 1
ATOM 707 O O . SER A 1 93 ? -22.980 2.379 15.947 1.00 87.31 93 SER A O 1
ATOM 709 N N . GLN A 1 94 ? -22.924 3.840 17.666 1.00 87.31 94 GLN A N 1
ATOM 710 C CA . GLN A 1 94 ? -22.471 4.987 16.879 1.00 87.31 94 GLN A CA 1
ATOM 711 C C . GLN A 1 94 ? -21.040 4.813 16.338 1.00 87.31 94 GLN A C 1
ATOM 713 O O . GLN A 1 94 ? -20.735 5.338 15.269 1.00 87.31 94 GLN A O 1
ATOM 718 N N . ALA A 1 95 ? -20.175 4.047 17.013 1.00 86.69 95 ALA A N 1
ATOM 719 C CA . ALA A 1 95 ? -18.823 3.739 16.527 1.00 86.69 95 ALA A CA 1
ATOM 720 C C . ALA A 1 95 ? -18.786 2.606 15.481 1.00 86.69 95 ALA A C 1
ATOM 722 O O . ALA A 1 95 ? -17.902 2.582 14.622 1.00 86.69 95 ALA A O 1
ATOM 723 N N . ALA A 1 96 ? -19.763 1.694 15.503 1.00 87.75 96 ALA A N 1
ATOM 724 C CA . ALA A 1 96 ? -19.796 0.531 14.614 1.00 87.75 96 ALA A CA 1
ATOM 725 C C . ALA A 1 96 ? -19.973 0.893 13.132 1.00 87.75 96 ALA A C 1
ATOM 727 O O . ALA A 1 96 ? -19.315 0.327 12.260 1.00 87.75 96 ALA A O 1
ATOM 728 N N . GLN A 1 97 ? -20.863 1.840 12.826 1.00 88.75 97 GLN A N 1
ATOM 729 C CA . GLN A 1 97 ? -21.149 2.199 11.437 1.00 88.75 97 GLN A CA 1
ATOM 730 C C . GLN A 1 97 ? -19.924 2.821 10.732 1.00 88.75 97 GLN A C 1
ATOM 732 O O . GLN A 1 97 ? -19.586 2.348 9.644 1.00 88.75 97 GLN A O 1
ATOM 737 N N . PRO A 1 98 ? -19.215 3.810 11.316 1.00 90.50 98 PRO A N 1
ATOM 738 C CA . PRO A 1 98 ? -17.965 4.314 10.750 1.00 90.50 98 PRO A CA 1
ATOM 739 C C . PRO A 1 98 ? -16.887 3.235 10.580 1.00 90.50 98 PRO A C 1
ATOM 741 O O . PRO A 1 98 ? -16.209 3.231 9.554 1.00 90.50 98 PRO A O 1
ATOM 744 N N . ALA A 1 99 ? -16.744 2.310 11.540 1.00 91.50 99 ALA A N 1
ATOM 745 C CA . ALA A 1 99 ? -15.781 1.206 11.458 1.00 91.50 99 ALA A CA 1
ATOM 746 C C . ALA A 1 99 ? -16.067 0.284 10.261 1.00 91.50 99 ALA A C 1
ATOM 748 O O . ALA A 1 99 ? -15.190 0.057 9.424 1.00 91.50 99 ALA A O 1
ATOM 749 N N . SER A 1 100 ? -17.319 -0.149 10.105 1.00 91.75 100 SER A N 1
ATOM 750 C CA . SER A 1 100 ? -17.751 -0.992 8.986 1.00 91.75 100 SER A CA 1
ATOM 751 C C . SER A 1 100 ? -17.614 -0.290 7.623 1.00 91.75 100 SER A C 1
ATOM 753 O O . SER A 1 100 ? -17.165 -0.886 6.635 1.00 91.75 100 SER A O 1
ATOM 755 N N . GLN A 1 101 ? -17.933 1.009 7.557 1.00 93.00 101 GLN A N 1
ATOM 756 C CA . GLN A 1 101 ? -17.740 1.825 6.352 1.00 93.00 101 GLN A CA 1
ATOM 757 C C . GLN A 1 101 ? -16.259 1.956 5.983 1.00 93.00 101 GLN A C 1
ATOM 759 O O . GLN A 1 101 ? -15.900 1.760 4.820 1.00 93.00 101 GLN A O 1
ATOM 764 N N . ALA A 1 102 ? -15.396 2.236 6.962 1.00 94.56 102 ALA A N 1
ATOM 765 C CA . ALA A 1 102 ? -13.953 2.315 6.771 1.00 94.56 102 ALA A CA 1
ATOM 766 C C . ALA A 1 102 ? -13.370 0.977 6.299 1.00 94.56 102 ALA A C 1
ATOM 768 O O . ALA A 1 102 ? -12.586 0.955 5.351 1.00 94.56 102 ALA A O 1
ATOM 769 N N . LEU A 1 103 ? -13.801 -0.142 6.891 1.00 94.94 103 LEU A N 1
ATOM 770 C CA . LEU A 1 103 ? -13.402 -1.486 6.475 1.00 94.94 103 LEU A CA 1
ATOM 771 C C . LEU A 1 103 ? -13.820 -1.783 5.028 1.00 94.94 103 LEU A C 1
ATOM 773 O O . LEU A 1 103 ? -13.024 -2.290 4.236 1.00 94.94 103 LEU A O 1
ATOM 777 N N . THR A 1 104 ? -15.050 -1.434 4.651 1.00 94.94 104 THR A N 1
ATOM 778 C CA . THR A 1 104 ? -15.547 -1.611 3.278 1.00 94.94 104 THR A CA 1
ATOM 779 C C . THR A 1 104 ? -14.736 -0.778 2.283 1.00 94.94 104 THR A C 1
ATOM 781 O O . THR A 1 104 ? -14.309 -1.285 1.242 1.00 94.94 104 THR A O 1
ATOM 784 N N . ALA A 1 105 ? -14.470 0.488 2.615 1.00 95.00 105 ALA A N 1
ATOM 785 C CA . ALA A 1 105 ? -13.686 1.390 1.779 1.00 95.00 105 ALA A CA 1
ATOM 786 C C . ALA A 1 105 ? -12.224 0.925 1.640 1.00 95.00 105 ALA A C 1
ATOM 788 O O . ALA A 1 105 ? -11.681 0.927 0.533 1.00 95.00 105 ALA A O 1
ATOM 789 N N . ALA A 1 106 ? -11.607 0.458 2.730 1.00 95.31 106 ALA A N 1
ATOM 790 C CA . ALA A 1 106 ? -10.251 -0.084 2.726 1.00 95.31 106 ALA A CA 1
ATOM 791 C C . ALA A 1 106 ? -10.143 -1.363 1.881 1.00 95.31 106 ALA A C 1
ATOM 793 O O . ALA A 1 106 ? -9.213 -1.493 1.087 1.00 95.31 106 ALA A O 1
ATOM 794 N N . ASN A 1 107 ? -11.119 -2.272 1.972 1.00 95.00 107 ASN A N 1
ATOM 795 C CA . ASN A 1 107 ? -11.180 -3.463 1.120 1.00 95.00 107 ASN A CA 1
ATOM 796 C C . ASN A 1 107 ? -11.309 -3.103 -0.366 1.00 95.00 107 ASN A C 1
ATOM 798 O O . ASN A 1 107 ? -10.589 -3.643 -1.210 1.00 95.00 107 ASN A O 1
ATOM 802 N N . ALA A 1 108 ? -12.193 -2.159 -0.700 1.00 94.81 108 ALA A N 1
ATOM 803 C CA . ALA A 1 108 ? -12.350 -1.685 -2.071 1.00 94.81 108 ALA A CA 1
ATOM 804 C C . ALA A 1 108 ? -11.051 -1.061 -2.612 1.00 94.81 108 ALA A C 1
ATOM 806 O O . ALA A 1 108 ? -10.670 -1.320 -3.757 1.00 94.81 108 ALA A O 1
ATOM 807 N N . ALA A 1 109 ? -10.347 -0.283 -1.788 1.00 94.94 109 ALA A N 1
ATOM 808 C CA . ALA A 1 109 ? -9.055 0.291 -2.143 1.00 94.94 109 ALA A CA 1
ATOM 809 C C . ALA A 1 109 ? -7.968 -0.777 -2.322 1.00 94.94 109 ALA A C 1
ATOM 811 O O . ALA A 1 109 ? -7.248 -0.748 -3.319 1.00 94.94 109 ALA A O 1
ATOM 812 N N . ASN A 1 110 ? -7.892 -1.766 -1.429 1.00 94.12 110 ASN A N 1
ATOM 813 C CA . ASN A 1 110 ? -6.936 -2.868 -1.540 1.00 94.12 110 ASN A CA 1
ATOM 814 C C . ASN A 1 110 ? -7.126 -3.665 -2.845 1.00 94.12 110 ASN A C 1
ATOM 816 O O . ASN A 1 110 ? -6.164 -3.982 -3.550 1.00 94.12 110 ASN A O 1
ATOM 820 N N . ASN A 1 111 ? -8.382 -3.911 -3.230 1.00 93.81 111 ASN A N 1
ATOM 821 C CA . ASN A 1 111 ? -8.715 -4.560 -4.499 1.00 93.81 111 ASN A CA 1
ATOM 822 C C . ASN A 1 111 ? -8.270 -3.726 -5.709 1.00 93.81 111 ASN A C 1
ATOM 824 O O . ASN A 1 111 ? -7.670 -4.267 -6.639 1.00 93.81 111 ASN A O 1
ATOM 828 N N . LYS A 1 112 ? -8.501 -2.406 -5.690 1.00 94.56 112 LYS A N 1
ATOM 829 C CA . LYS A 1 112 ? -8.023 -1.498 -6.746 1.00 94.56 112 LYS A CA 1
ATOM 830 C C . LYS A 1 112 ? -6.498 -1.485 -6.843 1.00 94.56 112 LYS A C 1
ATOM 832 O O . LYS A 1 112 ? -5.958 -1.567 -7.941 1.00 94.56 112 LYS A O 1
ATOM 837 N N . VAL A 1 113 ? -5.789 -1.447 -5.716 1.00 94.62 113 VAL A N 1
ATOM 838 C CA . VAL A 1 113 ? -4.317 -1.499 -5.696 1.00 94.62 113 VAL A CA 1
ATOM 839 C C . VAL A 1 113 ? -3.799 -2.823 -6.256 1.00 94.62 113 VAL A C 1
ATOM 841 O O . VAL A 1 113 ? -2.833 -2.835 -7.017 1.00 94.62 113 VAL A O 1
ATOM 844 N N . THR A 1 114 ? -4.468 -3.935 -5.954 1.00 92.62 114 THR A N 1
ATOM 845 C CA . THR A 1 114 ? -4.140 -5.245 -6.533 1.00 92.62 114 THR A CA 1
ATOM 846 C C . THR A 1 114 ? -4.305 -5.243 -8.056 1.00 92.62 114 THR A C 1
ATOM 848 O O . THR A 1 114 ? -3.421 -5.713 -8.771 1.00 92.62 114 THR A O 1
ATOM 851 N N . GLN A 1 115 ? -5.387 -4.655 -8.574 1.00 93.88 115 GLN A N 1
ATOM 852 C CA . GLN A 1 115 ? -5.597 -4.500 -10.019 1.00 93.88 115 GLN A CA 1
ATOM 853 C C . GLN A 1 115 ? -4.531 -3.599 -10.659 1.00 93.88 115 GLN A C 1
ATOM 855 O O . GLN A 1 115 ? -3.963 -3.957 -11.690 1.00 93.88 115 GLN A O 1
ATOM 860 N N . ASN A 1 116 ? -4.187 -2.483 -10.012 1.00 94.31 116 ASN A N 1
ATOM 861 C CA . ASN A 1 116 ? -3.121 -1.588 -10.461 1.00 94.31 116 ASN A CA 1
ATOM 862 C C . ASN A 1 116 ? -1.766 -2.311 -10.518 1.00 94.31 116 ASN A C 1
ATOM 864 O O . ASN A 1 116 ? -1.033 -2.155 -11.488 1.00 94.31 116 ASN A O 1
ATOM 868 N N . ASN A 1 117 ? -1.451 -3.162 -9.537 1.00 93.56 117 ASN A N 1
ATOM 869 C CA . ASN A 1 117 ? -0.236 -3.984 -9.548 1.00 93.56 117 ASN A CA 1
ATOM 870 C C . ASN A 1 117 ? -0.173 -4.947 -10.742 1.00 93.56 117 ASN A C 1
ATOM 872 O O . ASN A 1 117 ? 0.913 -5.195 -11.268 1.00 93.56 117 ASN A O 1
ATOM 876 N N . LEU A 1 118 ? -1.308 -5.503 -11.172 1.00 93.94 118 LEU A N 1
ATOM 877 C CA . LEU A 1 118 ? -1.372 -6.354 -12.363 1.00 93.94 118 LEU A CA 1
ATOM 878 C C . LEU A 1 118 ? -1.185 -5.534 -13.645 1.00 93.94 118 LEU A C 1
ATOM 880 O O . LEU A 1 118 ? -0.431 -5.942 -14.527 1.00 93.94 118 LEU A O 1
ATOM 884 N N . ALA A 1 119 ? -1.810 -4.358 -13.730 1.00 95.00 119 ALA A N 1
ATOM 885 C CA . ALA A 1 119 ? -1.641 -3.452 -14.864 1.00 95.00 119 ALA A CA 1
ATOM 886 C C . ALA A 1 119 ? -0.186 -2.961 -14.997 1.00 95.00 119 ALA A C 1
ATOM 888 O O . ALA A 1 119 ? 0.365 -2.941 -16.096 1.00 95.00 119 ALA A O 1
ATOM 889 N N . LEU A 1 120 ? 0.481 -2.650 -13.880 1.00 95.69 120 LEU A N 1
ATOM 890 C CA . LEU A 1 120 ? 1.893 -2.250 -13.878 1.00 95.69 120 LEU A CA 1
ATOM 891 C C . LEU A 1 120 ? 2.820 -3.361 -14.380 1.00 95.69 120 LEU A C 1
ATOM 893 O O . LEU A 1 120 ? 3.757 -3.066 -15.111 1.00 95.69 120 LEU A O 1
ATOM 897 N N . GLN A 1 121 ? 2.534 -4.631 -14.078 1.00 94.69 121 GLN A N 1
ATOM 898 C CA . GLN A 1 121 ? 3.310 -5.754 -14.622 1.00 94.69 121 GLN A CA 1
ATOM 899 C C . GLN A 1 121 ? 3.189 -5.861 -16.147 1.00 94.69 121 GLN A C 1
ATOM 901 O O . GLN A 1 121 ? 4.162 -6.187 -16.823 1.00 94.69 121 GLN A O 1
ATOM 906 N N . GLN A 1 122 ? 2.013 -5.568 -16.708 1.00 95.00 122 GLN A N 1
ATOM 907 C CA . GLN A 1 122 ? 1.831 -5.545 -18.163 1.00 95.00 122 GLN A CA 1
ATOM 908 C C . GLN A 1 122 ? 2.623 -4.399 -18.806 1.00 95.00 122 GLN A C 1
ATOM 910 O O . GLN A 1 122 ? 3.234 -4.591 -19.859 1.00 95.00 122 GLN A O 1
ATOM 915 N N . ILE A 1 123 ? 2.671 -3.237 -18.148 1.00 95.31 123 ILE A N 1
ATOM 916 C CA . ILE A 1 123 ? 3.499 -2.101 -18.573 1.00 95.31 123 ILE A CA 1
ATOM 917 C C . ILE A 1 123 ? 4.986 -2.479 -18.529 1.00 95.31 123 ILE A C 1
ATOM 919 O O . ILE A 1 123 ? 5.702 -2.214 -19.493 1.00 95.31 123 ILE A O 1
ATOM 923 N N . ASP A 1 124 ? 5.440 -3.157 -17.469 1.00 93.50 124 ASP A N 1
ATOM 924 C CA . ASP A 1 124 ? 6.830 -3.612 -17.336 1.00 93.50 124 ASP A CA 1
ATOM 925 C C . ASP A 1 124 ? 7.238 -4.526 -18.504 1.00 93.50 124 ASP A C 1
ATOM 927 O O . ASP A 1 124 ? 8.314 -4.357 -19.080 1.00 93.50 124 ASP A O 1
ATOM 931 N N . VAL A 1 125 ? 6.369 -5.466 -18.893 1.00 94.69 125 VAL A N 1
ATOM 932 C CA . VAL A 1 125 ? 6.602 -6.357 -20.043 1.00 94.69 125 VAL A CA 1
ATOM 933 C C . VAL A 1 125 ? 6.631 -5.577 -21.360 1.00 94.69 125 VAL A C 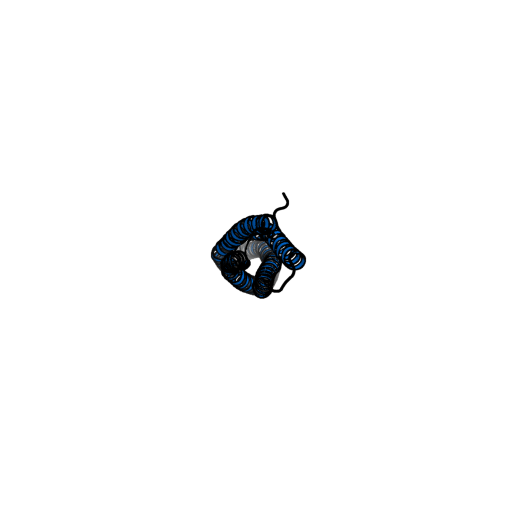1
ATOM 935 O O . VAL A 1 125 ? 7.506 -5.823 -22.189 1.00 94.69 125 VAL A O 1
ATOM 938 N N . SER A 1 126 ? 5.715 -4.622 -21.555 1.00 94.75 126 SER A N 1
ATOM 939 C CA . SER A 1 126 ? 5.697 -3.781 -22.761 1.00 94.75 126 SER A CA 1
ATOM 940 C C . SER A 1 126 ? 7.003 -3.006 -22.916 1.00 94.75 126 SER A C 1
ATOM 942 O O . SER A 1 126 ? 7.639 -3.087 -23.962 1.00 94.75 126 SER A O 1
ATOM 944 N N . LEU A 1 127 ? 7.456 -2.334 -21.854 1.00 94.88 127 LEU A N 1
ATOM 945 C CA . LEU A 1 127 ? 8.697 -1.561 -21.882 1.00 94.88 127 LEU A CA 1
ATOM 946 C C . LEU A 1 127 ? 9.927 -2.440 -22.146 1.00 94.88 127 LEU A C 1
ATOM 948 O O . LEU A 1 127 ? 10.844 -2.015 -22.849 1.00 94.88 127 LEU A O 1
ATOM 952 N N . GLN A 1 128 ? 9.956 -3.667 -21.611 1.00 94.75 128 GLN A N 1
ATOM 953 C CA . GLN A 1 128 ? 11.031 -4.626 -21.888 1.00 94.75 128 GLN A CA 1
ATOM 954 C C . GLN A 1 128 ? 11.053 -5.085 -23.353 1.00 94.75 128 GLN A C 1
ATOM 956 O O . GLN A 1 128 ? 12.129 -5.250 -23.929 1.00 94.75 128 GLN A O 1
ATOM 961 N N . ASN A 1 129 ? 9.888 -5.254 -23.978 1.00 95.44 129 ASN A N 1
ATOM 962 C CA . ASN A 1 129 ? 9.813 -5.568 -25.404 1.00 95.44 129 ASN A CA 1
ATOM 963 C C . ASN A 1 129 ? 10.253 -4.375 -26.262 1.00 95.44 129 ASN A C 1
ATOM 965 O O . ASN A 1 129 ? 11.042 -4.548 -27.194 1.00 95.44 129 ASN A O 1
ATOM 969 N N . ASP A 1 130 ? 9.803 -3.167 -25.914 1.00 94.75 130 ASP A N 1
ATOM 970 C CA . ASP A 1 130 ? 10.141 -1.938 -26.635 1.00 94.75 130 ASP A CA 1
ATOM 971 C C . ASP A 1 130 ? 11.651 -1.669 -26.593 1.00 94.75 130 ASP A C 1
ATOM 973 O O . ASP A 1 130 ? 12.272 -1.425 -27.632 1.00 94.75 130 ASP A O 1
ATOM 977 N N . ILE A 1 131 ? 12.283 -1.787 -25.417 1.00 95.94 131 ILE A N 1
ATOM 978 C CA . ILE A 1 131 ? 13.732 -1.586 -25.297 1.00 95.94 131 ILE A CA 1
ATOM 979 C C . ILE A 1 131 ? 14.529 -2.661 -26.040 1.00 95.94 131 ILE A C 1
ATOM 981 O O . ILE A 1 131 ? 15.526 -2.325 -26.675 1.00 95.94 131 ILE A O 1
ATOM 985 N N . ALA A 1 132 ? 14.099 -3.927 -26.018 1.00 96.12 132 ALA A N 1
ATOM 986 C CA . ALA A 1 132 ? 14.775 -4.994 -26.754 1.00 96.12 132 ALA A CA 1
ATOM 987 C C . ALA A 1 132 ? 14.712 -4.750 -28.273 1.00 96.12 132 ALA A C 1
ATOM 989 O O . ALA A 1 132 ? 15.723 -4.882 -28.969 1.00 96.12 132 ALA A O 1
ATOM 990 N N . GLY A 1 133 ? 13.552 -4.318 -28.781 1.00 96.44 133 GLY A N 1
ATOM 991 C CA . GLY A 1 133 ? 13.381 -3.924 -30.180 1.00 96.44 133 GLY A CA 1
ATOM 992 C C . GLY A 1 133 ? 14.268 -2.737 -30.564 1.00 96.44 133 GLY A C 1
ATOM 993 O O . GLY A 1 133 ? 14.986 -2.791 -31.565 1.00 96.44 133 GLY A O 1
ATOM 994 N N . LEU A 1 134 ? 14.289 -1.687 -29.737 1.00 96.88 134 LEU A N 1
ATOM 995 C CA . LEU A 1 134 ? 15.136 -0.511 -29.956 1.00 96.88 134 LEU A CA 1
ATOM 996 C C . LEU A 1 134 ? 16.630 -0.844 -29.899 1.00 96.88 134 LEU A C 1
ATOM 998 O O . LEU A 1 134 ? 17.389 -0.364 -30.738 1.00 96.88 134 LEU A O 1
ATOM 1002 N N . GLN A 1 135 ? 17.061 -1.696 -28.968 1.00 96.06 135 GLN A N 1
ATOM 1003 C CA . GLN A 1 135 ? 18.449 -2.155 -28.874 1.00 96.06 135 GLN A CA 1
ATOM 1004 C C . GLN A 1 135 ? 18.864 -2.980 -30.095 1.00 96.06 135 GLN A C 1
ATOM 1006 O O . GLN A 1 135 ? 19.969 -2.797 -30.608 1.00 96.06 135 GLN A O 1
ATOM 1011 N N . SER A 1 136 ? 17.977 -3.840 -30.605 1.00 97.06 136 SER A N 1
ATOM 1012 C CA . SER A 1 136 ? 18.211 -4.574 -31.853 1.00 97.06 136 SER A CA 1
ATOM 1013 C C . SER A 1 136 ? 18.372 -3.617 -33.040 1.00 97.06 136 SER A C 1
ATOM 1015 O O . SER A 1 136 ? 19.338 -3.722 -33.799 1.00 97.06 136 SER A O 1
ATOM 1017 N N . ASN A 1 137 ? 17.476 -2.632 -33.171 1.00 96.31 137 ASN A N 1
ATOM 1018 C CA . ASN A 1 137 ? 17.544 -1.617 -34.227 1.00 96.31 137 ASN A CA 1
ATOM 1019 C C . ASN A 1 137 ? 18.815 -0.764 -34.128 1.00 96.31 137 ASN A C 1
ATOM 1021 O O . ASN A 1 137 ? 19.461 -0.498 -35.141 1.00 96.31 137 ASN A O 1
ATOM 1025 N N . LEU A 1 138 ? 19.195 -0.363 -32.913 1.00 96.88 138 LEU A N 1
ATOM 1026 C CA . LEU A 1 138 ? 20.413 0.393 -32.641 1.00 96.88 138 LEU A CA 1
ATOM 1027 C C . LEU A 1 138 ? 21.661 -0.415 -33.005 1.00 96.88 138 LEU A C 1
ATOM 1029 O O . LEU A 1 138 ? 22.573 0.121 -33.631 1.00 96.88 138 LEU A O 1
ATOM 1033 N N . SER A 1 139 ? 21.692 -1.706 -32.664 1.00 96.38 139 SER A N 1
ATOM 1034 C CA . SER A 1 139 ? 22.787 -2.603 -33.041 1.00 96.38 139 SER A CA 1
ATOM 1035 C C . SER A 1 139 ? 22.927 -2.698 -34.562 1.00 96.38 139 SER A C 1
ATOM 1037 O O . SER A 1 139 ? 24.021 -2.493 -35.088 1.00 96.38 139 SER A O 1
ATOM 1039 N N . GLY A 1 140 ? 21.816 -2.904 -35.279 1.00 96.38 140 GLY A N 1
ATOM 1040 C CA . GLY A 1 140 ? 21.805 -2.927 -36.742 1.00 96.38 140 GLY A CA 1
ATOM 1041 C C . GLY A 1 140 ? 22.280 -1.609 -37.362 1.00 96.38 140 GLY A C 1
ATOM 1042 O O . GLY A 1 140 ? 23.160 -1.615 -38.220 1.00 96.38 140 GLY A O 1
ATOM 1043 N N . ALA A 1 141 ? 21.772 -0.469 -36.883 1.00 95.25 141 ALA A N 1
ATOM 1044 C CA . ALA A 1 141 ? 22.184 0.853 -37.362 1.00 95.25 141 ALA A CA 1
ATOM 1045 C C . ALA A 1 141 ? 23.666 1.151 -37.067 1.00 95.25 141 ALA A C 1
ATOM 1047 O O . ALA A 1 141 ? 24.353 1.771 -37.876 1.00 95.25 141 ALA A O 1
ATOM 1048 N N . THR A 1 142 ? 24.184 0.672 -35.935 1.00 95.56 142 THR A N 1
ATOM 1049 C CA . THR A 1 142 ? 25.603 0.816 -35.578 1.00 95.56 142 THR A CA 1
ATOM 1050 C C . THR A 1 142 ? 26.496 -0.016 -36.499 1.00 95.56 142 THR A C 1
ATOM 1052 O O . THR A 1 142 ? 27.547 0.456 -36.926 1.00 95.56 142 THR A O 1
ATOM 1055 N N . GLN A 1 143 ? 26.074 -1.234 -36.854 1.00 96.25 143 GLN A N 1
ATOM 1056 C CA . GLN A 1 143 ? 26.786 -2.072 -37.824 1.00 96.25 143 GLN A CA 1
ATOM 1057 C C . GLN A 1 143 ? 26.777 -1.455 -39.230 1.00 96.25 143 GLN A C 1
ATOM 1059 O O . GLN A 1 143 ? 27.804 -1.459 -39.908 1.00 96.25 143 GLN A O 1
ATOM 1064 N N . GLU A 1 144 ? 25.644 -0.887 -39.652 1.00 93.88 144 GLU A N 1
ATOM 1065 C CA . GLU A 1 144 ? 25.504 -0.151 -40.915 1.00 93.88 144 GLU A CA 1
ATOM 1066 C C . GLU A 1 144 ? 26.464 1.052 -40.964 1.00 93.88 144 GLU A C 1
ATOM 1068 O O . GLU A 1 144 ? 27.219 1.221 -41.925 1.00 93.88 144 GLU A O 1
ATOM 1073 N N . LEU A 1 145 ? 26.525 1.834 -39.881 1.00 94.75 145 LEU A N 1
ATOM 1074 C CA . LEU A 1 145 ? 27.448 2.961 -39.746 1.00 94.75 145 LEU A CA 1
ATOM 1075 C C . LEU A 1 145 ? 28.926 2.525 -39.756 1.00 94.75 145 LEU A C 1
ATOM 1077 O O . LEU A 1 145 ? 29.765 3.204 -40.353 1.00 94.75 145 LEU A O 1
ATOM 1081 N N . ASP A 1 146 ? 29.274 1.403 -39.118 1.00 94.38 146 ASP A N 1
ATOM 1082 C CA . ASP A 1 146 ? 30.638 0.853 -39.144 1.00 94.38 146 ASP A CA 1
ATOM 1083 C C . ASP A 1 146 ? 31.039 0.389 -40.555 1.00 94.38 146 ASP A C 1
ATOM 1085 O O . ASP A 1 146 ? 32.145 0.674 -41.023 1.00 94.38 146 ASP A O 1
ATOM 1089 N N . ALA A 1 147 ? 30.121 -0.256 -41.280 1.00 93.81 147 ALA A N 1
ATOM 1090 C CA . ALA A 1 147 ? 30.340 -0.659 -42.665 1.00 93.81 147 ALA A CA 1
ATOM 1091 C C . ALA A 1 147 ? 30.585 0.555 -43.578 1.00 93.81 147 ALA A C 1
ATOM 1093 O O . ALA A 1 147 ? 31.559 0.561 -44.337 1.00 93.81 147 ALA A O 1
ATOM 1094 N N . LEU A 1 148 ? 29.773 1.611 -43.457 1.00 92.88 148 LEU A N 1
ATOM 1095 C CA . LEU A 1 148 ? 29.976 2.863 -44.192 1.00 92.88 148 LEU A CA 1
ATOM 1096 C C . LEU A 1 148 ? 31.313 3.521 -43.834 1.00 92.88 148 LEU A C 1
ATOM 1098 O O . LEU A 1 148 ? 32.039 3.982 -44.715 1.00 92.88 148 LEU A O 1
ATOM 1102 N N . ASN A 1 149 ? 31.704 3.512 -42.557 1.00 91.56 149 ASN A N 1
ATOM 1103 C CA . ASN A 1 149 ? 33.008 4.030 -42.145 1.00 91.56 149 ASN A CA 1
ATOM 1104 C C . ASN A 1 149 ? 34.171 3.233 -42.749 1.00 91.56 149 ASN A C 1
ATOM 1106 O O . ASN A 1 149 ? 35.140 3.836 -43.211 1.00 91.56 149 ASN A O 1
ATOM 1110 N N . LYS A 1 150 ? 34.080 1.901 -42.820 1.00 93.25 150 LYS A N 1
ATOM 1111 C CA . LYS A 1 150 ? 35.078 1.063 -43.507 1.00 93.25 150 LYS A CA 1
ATOM 1112 C C . LYS A 1 150 ? 35.175 1.395 -44.994 1.00 93.25 150 LYS A C 1
ATOM 1114 O O . LYS A 1 150 ? 36.281 1.548 -45.511 1.00 93.25 150 LYS A O 1
ATOM 1119 N N . GLN A 1 151 ? 34.042 1.567 -45.676 1.00 89.69 151 GLN A N 1
ATOM 1120 C CA . GLN A 1 151 ? 34.047 1.957 -47.086 1.00 89.69 151 GLN A CA 1
ATOM 1121 C C . GLN A 1 151 ? 34.599 3.377 -47.295 1.00 89.69 151 GLN A C 1
ATOM 1123 O O . GLN A 1 151 ? 35.320 3.612 -48.263 1.00 89.69 151 GLN A O 1
ATOM 1128 N N . LYS A 1 152 ? 34.360 4.312 -46.365 1.00 89.94 152 LYS A N 1
ATOM 1129 C CA . LYS A 1 152 ? 34.978 5.649 -46.383 1.00 89.94 152 LYS A CA 1
ATOM 1130 C C . LYS A 1 152 ? 36.501 5.549 -46.404 1.00 89.94 152 LYS A C 1
ATOM 1132 O O . LYS A 1 152 ? 37.143 6.221 -47.206 1.00 89.94 152 LYS A O 1
ATOM 1137 N N . TYR A 1 153 ? 37.085 4.690 -45.563 1.00 89.62 153 TYR A N 1
ATOM 1138 C CA . TYR A 1 153 ? 38.534 4.456 -45.562 1.00 89.62 153 TYR A CA 1
ATOM 1139 C C . TYR A 1 153 ? 39.034 3.856 -46.881 1.00 89.62 153 TYR A C 1
ATOM 1141 O O . TYR A 1 153 ? 40.100 4.248 -47.353 1.00 89.62 153 TYR A O 1
ATOM 1149 N N . TYR A 1 154 ? 38.257 2.969 -47.508 1.00 90.56 154 TYR A N 1
ATOM 1150 C CA . TYR A 1 154 ? 38.578 2.436 -48.833 1.00 90.56 154 TYR A CA 1
ATOM 1151 C C . TYR A 1 154 ? 38.607 3.535 -49.906 1.00 90.56 154 TYR A C 1
ATOM 1153 O O . TYR A 1 154 ? 39.594 3.662 -50.628 1.00 90.56 154 TYR A O 1
ATOM 1161 N N . TRP A 1 155 ? 37.576 4.381 -49.978 1.00 88.25 155 TRP A N 1
ATOM 1162 C CA . TRP A 1 155 ? 37.544 5.479 -50.949 1.00 88.25 155 TRP A CA 1
ATOM 1163 C C . TRP A 1 155 ? 38.634 6.524 -50.701 1.00 88.25 155 TRP A C 1
ATOM 1165 O O . TRP A 1 155 ? 39.217 7.031 -51.656 1.00 88.25 155 TRP A O 1
ATOM 1175 N N . LEU A 1 156 ? 38.968 6.807 -49.438 1.00 87.81 156 LEU A N 1
ATOM 1176 C CA . LEU A 1 156 ? 40.110 7.659 -49.093 1.00 87.81 156 LEU A CA 1
ATOM 1177 C C . LEU A 1 156 ? 41.437 7.068 -49.594 1.00 87.81 156 LEU A C 1
ATOM 1179 O O . LEU A 1 156 ? 42.279 7.807 -50.104 1.00 87.81 156 LEU A O 1
ATOM 1183 N N . ALA A 1 157 ? 41.617 5.747 -49.501 1.00 89.56 157 ALA A N 1
ATOM 1184 C CA . ALA A 1 157 ? 42.821 5.068 -49.979 1.00 89.56 157 ALA A CA 1
ATOM 1185 C C . ALA A 1 157 ? 42.989 5.130 -51.511 1.00 89.56 157 ALA A C 1
ATOM 1187 O O . ALA A 1 157 ? 44.111 5.045 -52.005 1.00 89.56 157 ALA A O 1
ATOM 1188 N N . LEU A 1 158 ? 41.901 5.330 -52.265 1.00 87.62 158 LEU A N 1
ATOM 1189 C CA . LEU A 1 158 ? 41.926 5.500 -53.725 1.00 87.62 158 LEU A CA 1
ATOM 1190 C C . LEU A 1 158 ? 42.367 6.908 -54.181 1.00 87.62 158 LEU A C 1
ATOM 1192 O O . LEU A 1 158 ? 42.502 7.152 -55.384 1.00 87.62 158 LEU A O 1
ATOM 1196 N N . GLY A 1 159 ? 42.608 7.845 -53.256 1.00 82.12 159 GLY A N 1
ATOM 1197 C CA . GLY A 1 159 ? 43.079 9.196 -53.570 1.00 82.12 159 GLY A CA 1
ATOM 1198 C C . GLY A 1 159 ? 42.089 9.979 -54.442 1.00 82.12 159 GLY A C 1
ATOM 1199 O O . GLY A 1 159 ? 40.887 9.985 -54.184 1.00 82.12 159 GLY A O 1
ATOM 1200 N N . ILE A 1 160 ? 42.577 10.640 -55.498 1.00 79.19 160 ILE A N 1
ATOM 1201 C CA . ILE A 1 160 ? 41.741 11.480 -56.384 1.00 79.19 160 ILE A CA 1
ATOM 1202 C C . ILE A 1 160 ? 40.628 10.663 -57.062 1.00 79.19 160 ILE A C 1
ATOM 1204 O O . ILE A 1 160 ? 39.520 11.167 -57.243 1.00 79.19 160 ILE A O 1
ATOM 1208 N N . LEU A 1 161 ? 40.885 9.390 -57.383 1.00 80.25 161 LEU A N 1
ATOM 1209 C CA . LEU A 1 161 ? 39.898 8.515 -58.023 1.00 80.25 161 LEU A CA 1
ATOM 1210 C C . LEU A 1 161 ? 38.727 8.157 -57.092 1.00 80.25 161 LEU A C 1
ATOM 1212 O O . LEU A 1 161 ? 37.669 7.762 -57.576 1.00 80.25 161 LEU A O 1
ATOM 1216 N N . GLY A 1 162 ? 38.885 8.318 -55.774 1.00 78.31 162 GLY A N 1
ATOM 1217 C CA . GLY A 1 162 ? 37.842 8.035 -54.787 1.00 78.31 162 GLY A CA 1
ATOM 1218 C C . GLY A 1 162 ? 36.916 9.209 -54.455 1.00 78.31 162 GLY A C 1
ATOM 1219 O O . GLY A 1 162 ? 35.903 9.007 -53.786 1.00 78.31 162 GLY A O 1
ATOM 1220 N N . VAL A 1 163 ? 37.215 10.427 -54.925 1.00 80.88 163 VAL A N 1
ATOM 1221 C CA . VAL A 1 163 ? 36.469 11.653 -54.567 1.00 80.88 163 VAL A CA 1
ATOM 1222 C C . VAL A 1 163 ? 34.973 11.585 -54.919 1.00 80.88 163 VAL A C 1
ATOM 1224 O O . VAL A 1 163 ? 34.165 11.927 -54.054 1.00 80.88 163 VAL A O 1
ATOM 1227 N N . PRO A 1 164 ? 34.549 11.106 -56.109 1.00 82.19 164 PRO A N 1
ATOM 1228 C CA . PRO A 1 164 ? 33.121 10.976 -56.412 1.00 82.19 164 PRO A CA 1
ATOM 1229 C C . PRO A 1 164 ? 32.388 10.020 -55.457 1.00 82.19 164 PRO A C 1
ATOM 1231 O O . PRO A 1 164 ? 31.274 10.317 -55.027 1.00 82.19 164 PRO A O 1
ATOM 1234 N N . GLY A 1 165 ? 33.033 8.910 -55.075 1.00 78.62 165 GLY A N 1
ATOM 1235 C CA . GLY A 1 165 ? 32.492 7.948 -54.110 1.00 78.62 165 GLY A CA 1
ATOM 1236 C C . GLY A 1 165 ? 32.355 8.536 -52.704 1.00 78.62 165 GLY A C 1
ATOM 1237 O O . GLY A 1 165 ? 31.343 8.322 -52.042 1.00 78.62 165 GLY A O 1
ATOM 1238 N N . LEU A 1 166 ? 33.322 9.355 -52.271 1.00 83.69 166 LEU A N 1
ATOM 1239 C CA . LEU A 1 166 ? 33.267 10.051 -50.979 1.00 83.69 166 LEU A CA 1
ATOM 1240 C C . LEU A 1 166 ? 32.122 11.068 -50.894 1.00 83.69 166 LEU A C 1
ATOM 1242 O O . LEU A 1 166 ? 31.504 11.188 -49.838 1.00 83.69 166 LEU A O 1
ATOM 1246 N N . ILE A 1 167 ? 31.823 11.785 -51.983 1.00 81.44 167 ILE A N 1
ATOM 1247 C CA . ILE A 1 167 ? 30.724 12.764 -52.012 1.00 81.44 167 ILE A CA 1
ATOM 1248 C C . ILE A 1 167 ? 29.373 12.062 -51.842 1.00 81.44 167 ILE A C 1
ATOM 1250 O O . ILE A 1 167 ? 28.560 12.502 -51.031 1.00 81.44 167 ILE A O 1
ATOM 1254 N N . ALA A 1 168 ? 29.148 10.957 -52.561 1.00 82.69 168 ALA A N 1
ATOM 1255 C CA . ALA A 1 168 ? 27.926 10.165 -52.419 1.00 82.69 168 ALA A CA 1
ATOM 1256 C C . ALA A 1 168 ? 27.785 9.597 -50.993 1.00 82.69 168 ALA A C 1
ATOM 1258 O O . ALA A 1 168 ? 26.736 9.724 -50.362 1.00 82.69 168 ALA A O 1
ATOM 1259 N N . MET A 1 169 ? 28.878 9.067 -50.443 1.00 89.06 169 MET A N 1
ATOM 1260 C CA . MET A 1 169 ? 28.905 8.453 -49.115 1.00 89.06 169 MET A CA 1
ATOM 1261 C C . MET A 1 169 ? 28.706 9.439 -47.961 1.00 89.06 169 MET A C 1
ATOM 1263 O O . MET A 1 169 ? 28.224 9.052 -46.899 1.00 89.06 169 MET A O 1
ATOM 1267 N N . ALA A 1 170 ? 29.072 10.712 -48.131 1.00 85.25 170 ALA A N 1
ATOM 1268 C CA . ALA A 1 170 ? 28.916 11.717 -47.081 1.00 85.25 170 ALA A CA 1
ATOM 1269 C C . ALA A 1 170 ? 27.448 11.880 -46.646 1.00 85.25 170 ALA A C 1
ATOM 1271 O O . ALA A 1 170 ? 27.174 12.081 -45.461 1.00 85.25 170 ALA A O 1
ATOM 1272 N N . VAL A 1 171 ? 26.509 11.756 -47.589 1.00 88.19 171 VAL A N 1
ATOM 1273 C CA . VAL A 1 171 ? 25.068 11.815 -47.307 1.00 88.19 171 VAL A CA 1
ATOM 1274 C C . VAL A 1 171 ? 24.618 10.580 -46.524 1.00 88.19 171 VAL A C 1
ATOM 1276 O O . VAL A 1 171 ? 23.947 10.720 -45.503 1.00 88.19 171 VAL A O 1
ATOM 1279 N N . GLU A 1 172 ? 25.032 9.386 -46.953 1.00 89.88 172 GLU A N 1
ATOM 1280 C CA . GLU A 1 172 ? 24.684 8.114 -46.303 1.00 89.88 172 GLU A CA 1
ATOM 1281 C C . GLU A 1 172 ? 25.250 8.019 -44.880 1.00 89.88 172 GLU A C 1
ATOM 1283 O O . GLU A 1 172 ? 24.538 7.643 -43.950 1.00 89.88 172 GLU A O 1
ATOM 1288 N N . LEU A 1 173 ? 26.502 8.446 -44.676 1.00 90.94 173 LEU A N 1
ATOM 1289 C CA . LEU A 1 173 ? 27.126 8.513 -43.353 1.00 90.94 173 LEU A CA 1
ATOM 1290 C C . LEU A 1 173 ? 26.364 9.438 -42.404 1.00 90.94 173 LEU A C 1
ATOM 1292 O O . LEU A 1 173 ? 26.164 9.087 -41.245 1.00 90.94 173 LEU A O 1
ATOM 1296 N N . ASN A 1 174 ? 25.934 10.608 -42.881 1.00 92.56 174 ASN A N 1
ATOM 1297 C CA . ASN A 1 174 ? 25.178 11.554 -42.063 1.00 92.56 174 ASN A CA 1
ATOM 1298 C C . ASN A 1 174 ? 23.819 10.962 -41.650 1.00 92.56 174 ASN A C 1
ATOM 1300 O O . ASN A 1 174 ? 23.463 10.985 -40.473 1.00 92.56 174 ASN A O 1
ATOM 1304 N N . GLN A 1 175 ? 23.098 10.345 -42.589 1.00 93.50 175 GLN A N 1
ATOM 1305 C CA . GLN A 1 175 ? 21.823 9.683 -42.297 1.00 93.50 175 GLN A CA 1
ATOM 1306 C C . GLN A 1 175 ? 21.983 8.523 -41.305 1.00 93.50 175 GLN A C 1
ATOM 1308 O O . GLN A 1 175 ? 21.218 8.436 -40.343 1.00 93.50 175 GLN A O 1
ATOM 1313 N N . ALA A 1 176 ? 22.995 7.669 -41.488 1.00 93.31 176 ALA A N 1
ATOM 1314 C CA . ALA A 1 176 ? 23.279 6.563 -40.577 1.00 93.31 176 ALA A CA 1
ATOM 1315 C C . ALA A 1 176 ? 23.663 7.058 -39.173 1.00 93.31 176 ALA A C 1
ATOM 1317 O O . ALA A 1 176 ? 23.175 6.527 -38.175 1.00 93.31 176 ALA A O 1
ATOM 1318 N N . GLN A 1 177 ? 24.478 8.114 -39.081 1.00 95.00 177 GLN A N 1
ATOM 1319 C CA . GLN A 1 177 ? 24.855 8.733 -37.810 1.00 95.00 177 GLN A CA 1
ATOM 1320 C C . GLN A 1 177 ? 23.632 9.299 -37.075 1.00 95.00 177 GLN A C 1
ATOM 1322 O O . GLN A 1 177 ? 23.472 9.049 -35.881 1.00 95.00 177 GLN A O 1
ATOM 1327 N N . ASN A 1 178 ? 22.752 10.020 -37.777 1.00 96.69 178 ASN A N 1
ATOM 1328 C CA . ASN A 1 178 ? 21.529 10.568 -37.184 1.00 96.69 178 ASN A CA 1
ATOM 1329 C C . ASN A 1 178 ? 20.603 9.451 -36.698 1.00 96.69 178 ASN A C 1
ATOM 1331 O O . ASN A 1 178 ? 20.160 9.488 -35.557 1.00 96.69 178 ASN A O 1
ATOM 1335 N N . LYS A 1 179 ? 20.409 8.400 -37.504 1.00 96.19 179 LYS A N 1
ATOM 1336 C CA . LYS A 1 179 ? 19.621 7.218 -37.123 1.00 96.19 179 LYS A CA 1
ATOM 1337 C C . LYS A 1 179 ? 20.156 6.549 -35.852 1.00 96.19 179 LYS A C 1
ATOM 1339 O O . LYS A 1 179 ? 19.368 6.191 -34.981 1.00 96.19 179 LYS A O 1
ATOM 1344 N N . VAL A 1 180 ? 21.478 6.394 -35.721 1.00 97.12 180 VAL A N 1
ATOM 1345 C CA . VAL A 1 180 ? 22.107 5.865 -34.495 1.00 97.12 180 VAL A CA 1
ATOM 1346 C C . VAL A 1 180 ? 21.846 6.789 -33.305 1.00 97.12 180 VAL A C 1
ATOM 1348 O O . VAL A 1 180 ? 21.437 6.309 -32.250 1.00 97.12 180 VAL A O 1
ATOM 1351 N N . ASN A 1 181 ? 22.039 8.100 -33.467 1.00 96.94 181 ASN A N 1
ATOM 1352 C CA . ASN A 1 181 ? 21.818 9.074 -32.397 1.00 96.94 181 ASN A CA 1
ATOM 1353 C C . ASN A 1 181 ? 20.354 9.087 -31.924 1.00 96.94 181 ASN A C 1
ATOM 1355 O O . ASN A 1 181 ? 20.101 9.081 -30.719 1.00 96.94 181 ASN A O 1
ATOM 1359 N N . ASP A 1 182 ? 19.400 9.043 -32.855 1.00 97.44 182 ASP A N 1
ATOM 1360 C CA . ASP A 1 182 ? 17.966 9.021 -32.560 1.00 97.44 182 ASP A CA 1
ATOM 1361 C C . ASP A 1 182 ? 17.570 7.745 -31.811 1.00 97.44 182 ASP A C 1
ATOM 1363 O O . ASP A 1 182 ? 16.875 7.804 -30.794 1.00 97.44 182 ASP A O 1
ATOM 1367 N N . LEU A 1 183 ? 18.048 6.583 -32.273 1.00 97.50 183 LEU A N 1
ATOM 1368 C CA . LEU A 1 183 ? 17.799 5.302 -31.610 1.00 97.50 183 LEU A CA 1
ATOM 1369 C C . LEU A 1 183 ? 18.443 5.249 -30.222 1.00 97.50 183 LEU A C 1
ATOM 1371 O O . LEU A 1 183 ? 17.812 4.778 -29.278 1.00 97.50 183 LEU A O 1
ATOM 1375 N N . GLN A 1 184 ? 19.661 5.770 -30.062 1.00 97.19 184 GLN A N 1
ATOM 1376 C CA . GLN A 1 184 ? 20.314 5.871 -28.757 1.00 97.19 184 GLN A CA 1
ATOM 1377 C C . GLN A 1 184 ? 19.516 6.773 -27.805 1.00 97.19 184 GLN A C 1
ATOM 1379 O O . GLN A 1 184 ? 19.349 6.432 -26.633 1.00 97.19 184 GLN A O 1
ATOM 1384 N N . GLY A 1 185 ? 18.992 7.897 -28.304 1.00 97.69 185 GLY A N 1
ATOM 1385 C CA . GLY A 1 185 ? 18.109 8.784 -27.549 1.00 97.69 185 GLY A CA 1
ATOM 1386 C C . GLY A 1 185 ? 16.844 8.069 -27.071 1.00 97.69 185 GLY A C 1
ATOM 1387 O O . GLY A 1 185 ? 16.516 8.130 -25.886 1.00 97.69 185 GLY A O 1
ATOM 1388 N N . GLN A 1 186 ? 16.187 7.321 -27.962 1.00 97.06 186 GLN A N 1
ATOM 1389 C CA . GLN A 1 186 ? 15.002 6.523 -27.630 1.00 97.06 186 GLN A CA 1
ATOM 1390 C C . GLN A 1 186 ? 15.309 5.423 -26.605 1.00 97.06 186 GLN A C 1
ATOM 1392 O O . GLN A 1 186 ? 14.571 5.275 -25.633 1.00 97.06 186 GLN A O 1
ATOM 1397 N N . VAL A 1 187 ? 16.419 4.687 -26.762 1.00 97.38 187 VAL A N 1
ATOM 1398 C CA . VAL A 1 187 ? 1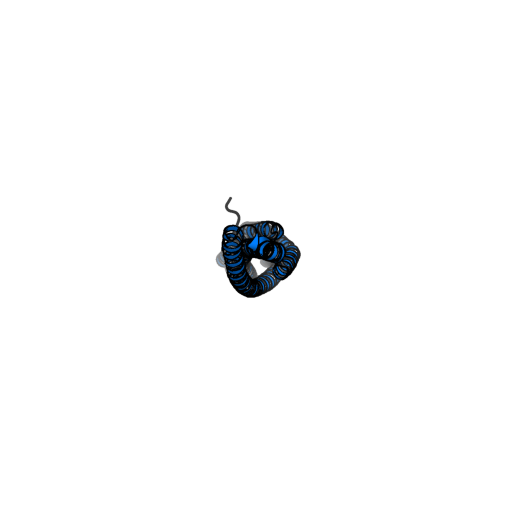6.855 3.673 -25.783 1.00 97.38 187 VAL A CA 1
ATOM 1399 C C . VAL A 1 187 ? 17.054 4.304 -24.407 1.00 97.38 187 VAL A C 1
ATOM 1401 O O . VAL A 1 187 ? 16.528 3.789 -23.423 1.00 97.38 187 VAL A O 1
ATOM 1404 N N . ASN A 1 188 ? 17.759 5.436 -24.328 1.00 96.38 188 ASN A N 1
ATOM 1405 C CA . ASN A 1 188 ? 17.997 6.128 -23.061 1.00 96.38 188 ASN A CA 1
ATOM 1406 C C . ASN A 1 188 ? 16.683 6.595 -22.411 1.00 96.38 188 ASN A C 1
ATOM 1408 O O . ASN A 1 188 ? 16.518 6.473 -21.197 1.00 96.38 188 ASN A O 1
ATOM 1412 N N . GLN A 1 189 ? 15.731 7.094 -23.205 1.00 95.12 189 GLN A N 1
ATOM 1413 C CA . GLN A 1 189 ? 14.419 7.511 -22.713 1.00 95.12 189 GLN A CA 1
ATOM 1414 C C . GLN A 1 189 ? 13.616 6.330 -22.149 1.00 95.12 189 GLN A C 1
ATOM 1416 O O . GLN A 1 189 ? 13.092 6.424 -21.039 1.00 95.12 189 GLN A O 1
ATOM 1421 N N . ILE A 1 190 ? 13.550 5.206 -22.871 1.00 95.50 190 ILE A N 1
ATOM 1422 C CA . ILE A 1 190 ? 12.851 4.006 -22.389 1.00 95.50 190 ILE A CA 1
ATOM 1423 C C . ILE A 1 190 ? 13.533 3.438 -21.138 1.00 95.50 190 ILE A C 1
ATOM 1425 O O . ILE A 1 190 ? 12.848 3.025 -20.207 1.00 95.50 190 ILE A O 1
ATOM 1429 N N . GLN A 1 191 ? 14.867 3.470 -21.045 1.00 95.75 191 GLN A N 1
ATOM 1430 C CA . GLN A 1 191 ? 15.578 3.057 -19.827 1.00 95.75 191 GLN A CA 1
ATOM 1431 C C . GLN A 1 191 ? 15.181 3.893 -18.607 1.00 95.75 191 GLN A C 1
ATOM 1433 O O . GLN A 1 191 ? 14.942 3.336 -17.534 1.00 95.75 191 GLN A O 1
ATOM 1438 N N . GLN A 1 192 ? 15.067 5.214 -18.766 1.00 95.75 192 GLN A N 1
ATOM 1439 C CA . GLN A 1 192 ? 14.599 6.095 -17.694 1.00 95.75 192 GLN A CA 1
ATOM 1440 C C . GLN A 1 192 ? 13.150 5.785 -17.299 1.00 95.75 192 GLN A C 1
ATOM 1442 O O . GLN A 1 192 ? 12.843 5.726 -16.107 1.00 95.75 192 GLN A O 1
ATOM 1447 N N . GLN A 1 193 ? 12.276 5.525 -18.278 1.00 96.00 193 GLN A N 1
ATOM 1448 C CA . GLN A 1 193 ? 10.898 5.106 -18.011 1.00 96.00 193 GLN A CA 1
ATOM 1449 C C . GLN A 1 193 ? 10.845 3.781 -17.250 1.00 96.00 193 GLN A C 1
ATOM 1451 O O . GLN A 1 193 ? 10.130 3.701 -16.258 1.00 96.00 193 GLN A O 1
ATOM 1456 N N . ILE A 1 194 ? 11.634 2.774 -17.647 1.00 95.62 194 ILE A N 1
ATOM 1457 C CA . ILE A 1 194 ? 11.742 1.487 -16.940 1.00 95.62 194 ILE A CA 1
ATOM 1458 C C . ILE A 1 194 ? 12.179 1.705 -15.490 1.00 95.62 194 ILE A C 1
ATOM 1460 O O . ILE A 1 194 ? 11.572 1.149 -14.577 1.00 95.62 194 ILE A O 1
ATOM 1464 N N . GLN A 1 195 ? 13.206 2.523 -15.256 1.00 95.81 195 GLN A N 1
ATOM 1465 C CA . GLN A 1 195 ? 13.705 2.781 -13.906 1.00 95.81 195 GLN A CA 1
ATOM 1466 C C . GLN A 1 195 ? 12.647 3.470 -13.029 1.00 95.81 195 GLN A C 1
ATOM 1468 O O . GLN A 1 195 ? 12.415 3.049 -11.892 1.00 95.81 195 GLN A O 1
ATOM 1473 N N . SER A 1 196 ? 11.983 4.504 -13.556 1.00 95.69 196 SER A N 1
ATOM 1474 C CA . SER A 1 196 ? 10.914 5.210 -12.840 1.00 95.69 196 SER A CA 1
ATOM 1475 C C . SER A 1 196 ? 9.727 4.284 -12.552 1.00 95.69 196 SER A C 1
ATOM 1477 O O . SER A 1 196 ? 9.256 4.195 -11.417 1.00 95.69 196 SER A O 1
ATOM 1479 N N . GLN A 1 197 ? 9.318 3.507 -13.555 1.00 95.88 197 GLN A N 1
ATOM 1480 C CA . GLN A 1 197 ? 8.251 2.516 -13.477 1.00 95.88 197 GLN A CA 1
ATOM 1481 C C . GLN A 1 197 ? 8.529 1.439 -12.415 1.00 95.88 197 GLN A C 1
ATOM 1483 O O . GLN A 1 197 ? 7.647 1.126 -11.616 1.00 95.88 197 GLN A O 1
ATOM 1488 N N . GLN A 1 198 ? 9.746 0.894 -12.348 1.00 94.94 198 GLN A N 1
ATOM 1489 C CA . GLN A 1 198 ? 10.122 -0.104 -11.336 1.00 94.94 198 GLN A CA 1
ATOM 1490 C C . GLN A 1 198 ? 10.054 0.465 -9.915 1.00 94.94 198 GLN A C 1
ATOM 1492 O O . GLN A 1 198 ? 9.559 -0.197 -8.994 1.00 94.94 198 GLN A O 1
ATOM 1497 N N . GLY A 1 199 ? 10.513 1.708 -9.735 1.00 96.31 199 GLY A N 1
ATOM 1498 C CA . GLY A 1 199 ? 10.373 2.425 -8.471 1.00 96.31 199 GLY A CA 1
ATOM 1499 C C . GLY A 1 199 ? 8.903 2.604 -8.087 1.00 96.31 199 GLY A C 1
ATOM 1500 O O . GLY A 1 199 ? 8.517 2.283 -6.964 1.00 96.31 199 GLY A O 1
ATOM 1501 N N . PHE A 1 200 ? 8.070 3.038 -9.033 1.00 97.56 200 PHE A N 1
ATOM 1502 C CA . PHE A 1 200 ? 6.640 3.251 -8.819 1.00 97.56 200 PHE A CA 1
ATOM 1503 C C . PHE A 1 200 ? 5.899 1.946 -8.491 1.00 97.56 200 PHE A C 1
ATOM 1505 O O . PHE A 1 200 ? 5.179 1.874 -7.496 1.00 97.56 200 PHE A O 1
ATOM 1512 N N . SER A 1 201 ? 6.154 0.877 -9.250 1.00 95.94 201 SER A N 1
ATOM 1513 C CA . SER A 1 201 ? 5.625 -0.476 -9.018 1.00 95.94 201 SER A CA 1
ATOM 1514 C C . SER A 1 201 ? 5.980 -1.000 -7.625 1.00 95.94 201 SER A C 1
ATOM 1516 O O . SER A 1 201 ? 5.132 -1.553 -6.923 1.00 95.94 201 SER A O 1
ATOM 1518 N N . THR A 1 202 ? 7.208 -0.750 -7.161 1.00 96.38 202 THR A N 1
ATOM 1519 C CA . THR A 1 202 ? 7.624 -1.102 -5.796 1.00 96.38 202 THR A CA 1
ATOM 1520 C C . THR A 1 202 ? 6.783 -0.376 -4.745 1.00 96.38 202 THR A C 1
ATOM 1522 O O . THR A 1 202 ? 6.330 -1.001 -3.787 1.00 96.38 202 THR A O 1
ATOM 1525 N N . GLN A 1 203 ? 6.507 0.917 -4.934 1.00 96.88 203 GLN A N 1
ATOM 1526 C CA . GLN A 1 203 ? 5.687 1.680 -3.989 1.00 96.88 203 GLN A CA 1
ATOM 1527 C C . GLN A 1 203 ? 4.211 1.264 -4.004 1.00 96.88 203 GLN A C 1
ATOM 1529 O O . GLN A 1 203 ? 3.592 1.207 -2.943 1.00 96.88 203 GLN A O 1
ATOM 1534 N N . ILE A 1 204 ? 3.644 0.899 -5.158 1.00 96.12 204 ILE A N 1
ATOM 1535 C CA . ILE A 1 204 ? 2.267 0.375 -5.236 1.00 96.12 204 ILE A CA 1
ATOM 1536 C C . ILE A 1 204 ? 2.159 -1.004 -4.556 1.00 96.12 204 ILE A C 1
ATOM 1538 O O . ILE A 1 204 ? 1.170 -1.282 -3.872 1.00 96.12 204 ILE A O 1
ATOM 1542 N N . LYS A 1 205 ? 3.187 -1.858 -4.643 1.00 94.81 205 LYS A N 1
ATOM 1543 C CA . LYS A 1 205 ? 3.251 -3.114 -3.869 1.00 94.81 205 LYS A CA 1
ATOM 1544 C C . LYS A 1 205 ? 3.322 -2.855 -2.364 1.00 94.81 205 LYS A C 1
ATOM 1546 O O . LYS A 1 205 ? 2.569 -3.470 -1.610 1.00 94.81 205 LYS A O 1
ATOM 1551 N N . SER A 1 206 ? 4.160 -1.911 -1.932 1.00 94.94 206 SER A N 1
ATOM 1552 C CA . SER A 1 206 ? 4.218 -1.475 -0.530 1.00 94.94 206 SER A CA 1
ATOM 1553 C C . SER A 1 206 ? 2.875 -0.926 -0.046 1.00 94.94 206 SER A C 1
ATOM 1555 O O . SER A 1 206 ? 2.457 -1.218 1.074 1.00 94.94 206 SER A O 1
ATOM 1557 N N . LEU A 1 207 ? 2.163 -0.181 -0.895 1.00 95.44 207 LEU A N 1
ATOM 1558 C CA . LEU A 1 207 ? 0.819 0.309 -0.596 1.00 95.44 207 LEU A CA 1
ATOM 1559 C C . LEU A 1 207 ? -0.171 -0.842 -0.397 1.00 95.44 207 LEU A C 1
ATOM 1561 O O . LEU A 1 207 ? -0.935 -0.820 0.562 1.00 95.44 207 LEU A O 1
ATOM 1565 N N . SER A 1 208 ? -0.114 -1.874 -1.241 1.00 93.81 208 SER A N 1
ATOM 1566 C CA . SER A 1 208 ? -0.947 -3.074 -1.094 1.00 93.81 208 SER A CA 1
ATOM 1567 C C . SER A 1 208 ? -0.720 -3.771 0.249 1.00 93.81 208 SER A C 1
ATOM 1569 O O . SER A 1 208 ? -1.680 -4.134 0.924 1.00 93.81 208 SER A O 1
ATOM 1571 N N . ALA A 1 209 ? 0.540 -3.924 0.667 1.00 93.00 209 ALA A N 1
ATOM 1572 C CA . ALA A 1 209 ? 0.872 -4.541 1.950 1.00 93.00 209 ALA A CA 1
ATOM 1573 C C . ALA A 1 209 ? 0.333 -3.720 3.135 1.00 93.00 209 ALA A C 1
ATOM 1575 O O . ALA A 1 209 ? -0.289 -4.277 4.039 1.00 93.00 209 ALA A O 1
ATOM 1576 N N . ASN A 1 210 ? 0.499 -2.393 3.097 1.00 93.06 210 ASN A N 1
ATOM 1577 C CA . ASN A 1 210 ? -0.032 -1.507 4.136 1.00 93.06 210 ASN A CA 1
ATOM 1578 C C . ASN A 1 210 ? -1.566 -1.509 4.171 1.00 93.06 210 ASN A C 1
ATOM 1580 O O . ASN A 1 210 ? -2.142 -1.458 5.256 1.00 93.06 210 ASN A O 1
ATOM 1584 N N . PHE A 1 211 ? -2.236 -1.638 3.022 1.00 93.81 211 PHE A N 1
ATOM 1585 C CA . PHE A 1 211 ? -3.685 -1.821 2.995 1.00 93.81 211 PHE A CA 1
ATOM 1586 C C . PHE A 1 211 ? -4.133 -3.149 3.580 1.00 93.81 211 PHE A C 1
ATOM 1588 O O . PHE A 1 211 ? -5.107 -3.156 4.322 1.00 93.81 211 PHE A O 1
ATOM 1595 N N . SER A 1 212 ? -3.428 -4.247 3.301 1.00 92.88 212 SER A N 1
ATOM 1596 C CA . SER A 1 212 ? -3.723 -5.533 3.940 1.00 92.88 212 SER A CA 1
ATOM 1597 C C . SER A 1 212 ? -3.637 -5.409 5.461 1.00 92.88 212 SER A C 1
ATOM 1599 O O . SER A 1 212 ? -4.573 -5.780 6.158 1.00 92.88 212 SER A O 1
ATOM 1601 N N . THR A 1 213 ? -2.568 -4.788 5.973 1.00 92.38 213 THR A N 1
ATOM 1602 C CA . THR A 1 213 ? -2.434 -4.522 7.412 1.00 92.38 213 THR A CA 1
ATOM 1603 C C . THR A 1 213 ? -3.566 -3.639 7.936 1.00 92.38 213 THR A C 1
ATOM 1605 O O . THR A 1 213 ? -4.145 -3.952 8.971 1.00 92.38 213 THR A O 1
ATOM 1608 N N . ALA A 1 214 ? -3.924 -2.560 7.234 1.00 93.38 214 ALA A N 1
ATOM 1609 C CA . ALA A 1 214 ? -5.031 -1.697 7.642 1.00 93.38 214 ALA A CA 1
ATOM 1610 C C . ALA A 1 214 ? -6.367 -2.458 7.681 1.00 93.38 214 ALA A C 1
ATOM 1612 O O . ALA A 1 214 ? -7.108 -2.321 8.648 1.00 93.38 214 ALA A O 1
ATOM 1613 N N . VAL A 1 215 ? -6.661 -3.290 6.678 1.00 94.62 215 VAL A N 1
ATOM 1614 C CA . VAL A 1 215 ? -7.869 -4.131 6.623 1.00 94.62 215 VAL A CA 1
ATOM 1615 C C . VAL A 1 215 ? -7.911 -5.117 7.787 1.00 94.62 215 VAL A C 1
ATOM 1617 O O . VAL A 1 215 ? -8.956 -5.241 8.426 1.00 94.62 215 VAL A O 1
ATOM 1620 N N . ASP A 1 216 ? -6.793 -5.767 8.112 1.00 93.19 216 ASP A N 1
ATOM 1621 C CA . ASP A 1 216 ? -6.716 -6.688 9.250 1.00 93.19 216 ASP A CA 1
ATOM 1622 C C . ASP A 1 216 ? -7.017 -5.961 10.570 1.00 93.19 216 ASP A C 1
ATOM 1624 O O . ASP A 1 216 ? -7.775 -6.459 11.404 1.00 93.19 216 ASP A O 1
ATOM 1628 N N . LYS A 1 217 ? -6.480 -4.746 10.750 1.00 91.69 217 LYS A N 1
ATOM 1629 C CA . LYS A 1 217 ? -6.728 -3.929 11.952 1.00 91.69 217 LYS A CA 1
ATOM 1630 C C . LYS A 1 217 ? -8.150 -3.394 12.026 1.00 91.69 217 LYS A C 1
ATOM 1632 O O . LYS A 1 217 ? -8.760 -3.456 13.087 1.00 91.69 217 LYS A O 1
ATOM 1637 N N . LEU A 1 218 ? -8.708 -2.945 10.909 1.00 93.19 218 LEU A N 1
ATOM 1638 C CA . LEU A 1 218 ? -10.108 -2.528 10.826 1.00 93.19 218 LEU A CA 1
ATOM 1639 C C . LEU A 1 218 ? -11.067 -3.687 11.114 1.00 93.19 218 LEU A C 1
ATOM 1641 O O . LEU A 1 218 ? -12.066 -3.491 11.797 1.00 93.19 218 LEU A O 1
ATOM 1645 N N . SER A 1 219 ? -10.746 -4.892 10.643 1.00 92.31 219 SER A N 1
ATOM 1646 C CA . SER A 1 219 ? -11.530 -6.099 10.929 1.00 92.31 219 SER A CA 1
ATOM 1647 C C . SER A 1 219 ? -11.458 -6.477 12.409 1.00 92.31 219 SER A C 1
ATOM 1649 O O . SER A 1 219 ? -12.467 -6.857 12.996 1.00 92.31 219 SER A O 1
ATOM 1651 N N . GLY A 1 220 ? -10.280 -6.342 13.030 1.00 90.25 220 GLY A N 1
ATOM 1652 C CA . GLY A 1 220 ? -10.111 -6.495 14.477 1.00 90.25 220 GLY A CA 1
ATOM 1653 C C . GLY A 1 220 ? -10.993 -5.524 15.264 1.00 90.25 220 GLY A C 1
ATOM 1654 O O . GLY A 1 220 ? -11.765 -5.960 16.111 1.00 90.25 220 GLY A O 1
ATOM 1655 N N . LEU A 1 221 ? -10.956 -4.236 14.909 1.00 90.56 221 LEU A N 1
ATOM 1656 C CA . LEU A 1 221 ? -11.790 -3.204 15.532 1.00 90.56 221 LEU A CA 1
ATOM 1657 C C . LEU A 1 221 ? -13.291 -3.487 15.377 1.00 90.56 221 LEU A C 1
ATOM 1659 O O . LEU A 1 221 ? -14.032 -3.375 16.351 1.00 90.56 221 LEU A O 1
ATOM 1663 N N . ASP A 1 222 ? -13.744 -3.878 14.183 1.00 90.69 222 ASP A N 1
ATOM 1664 C CA . ASP A 1 222 ? -15.151 -4.230 13.942 1.00 90.69 222 ASP A CA 1
ATOM 1665 C C . ASP A 1 222 ? -15.588 -5.424 14.812 1.00 90.69 222 ASP A C 1
ATOM 1667 O O . ASP A 1 222 ? -16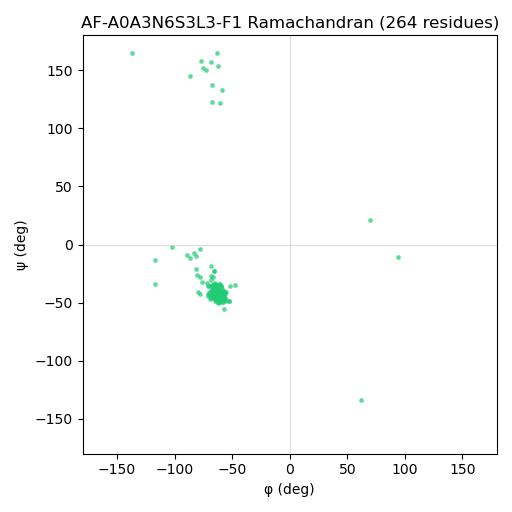.642 -5.383 15.451 1.00 90.69 222 ASP A O 1
ATOM 1671 N N . ASN A 1 223 ? -14.737 -6.449 14.933 1.00 90.19 223 ASN A N 1
ATOM 1672 C CA . ASN A 1 223 ? -14.986 -7.595 15.807 1.00 90.19 223 ASN A CA 1
ATOM 1673 C C . ASN A 1 223 ? -15.061 -7.196 17.287 1.00 90.19 223 ASN A C 1
ATOM 1675 O O . ASN A 1 223 ? -16.007 -7.593 17.962 1.00 90.19 223 ASN A O 1
ATOM 1679 N N . THR A 1 224 ? -14.122 -6.386 17.786 1.00 90.69 224 THR A N 1
ATOM 1680 C CA . THR A 1 224 ? -14.137 -5.892 19.175 1.00 90.69 224 THR A CA 1
ATOM 1681 C C . THR A 1 224 ? -15.398 -5.080 19.467 1.00 90.69 224 THR A C 1
ATOM 1683 O O . THR A 1 224 ? -16.031 -5.273 20.503 1.00 90.69 224 THR A O 1
ATOM 1686 N N . ILE A 1 225 ? -15.832 -4.223 18.537 1.00 90.94 225 ILE A N 1
ATOM 1687 C CA . ILE A 1 225 ? -17.094 -3.480 18.670 1.00 90.94 225 ILE A CA 1
ATOM 1688 C C . ILE A 1 225 ? -18.290 -4.441 18.748 1.00 90.94 225 ILE A C 1
ATOM 1690 O O . ILE A 1 225 ? -19.187 -4.244 19.570 1.00 90.94 225 ILE A O 1
ATOM 1694 N N . ASN A 1 226 ? -18.317 -5.488 17.921 1.00 89.00 226 ASN A N 1
ATOM 1695 C CA . ASN A 1 226 ? -19.392 -6.480 17.934 1.00 89.00 226 ASN A CA 1
ATOM 1696 C C . ASN A 1 226 ? -19.402 -7.322 19.221 1.00 89.00 226 ASN A C 1
ATOM 1698 O O . ASN A 1 226 ? -20.482 -7.568 19.763 1.00 89.00 226 ASN A O 1
ATOM 1702 N N . PHE A 1 227 ? -18.236 -7.708 19.749 1.00 89.25 227 PHE A N 1
ATOM 1703 C CA . PHE A 1 227 ? -18.136 -8.381 21.047 1.00 89.25 227 PHE A CA 1
ATOM 1704 C C . PHE A 1 227 ? -18.627 -7.487 22.178 1.00 89.25 227 PHE A C 1
ATOM 1706 O O . PHE A 1 227 ? -19.487 -7.907 22.946 1.00 89.25 227 PHE A O 1
ATOM 1713 N N . LEU A 1 228 ? -18.203 -6.223 22.205 1.00 90.88 228 LEU A N 1
ATOM 1714 C CA . LEU A 1 228 ? -18.641 -5.264 23.213 1.00 90.88 228 LEU A CA 1
ATOM 1715 C C . LEU A 1 228 ? -20.165 -5.056 23.197 1.00 90.88 228 LEU A C 1
ATOM 1717 O O . LEU A 1 228 ? -20.798 -5.014 24.251 1.00 90.88 228 LEU A O 1
ATOM 1721 N N . LYS A 1 229 ? -20.782 -4.985 22.008 1.00 89.50 229 LYS A N 1
ATOM 1722 C CA . LYS A 1 229 ? -22.251 -4.959 21.879 1.00 89.50 229 LYS A CA 1
ATOM 1723 C C . LYS A 1 229 ? -22.902 -6.214 22.456 1.00 89.50 229 LYS A C 1
ATOM 1725 O O . LYS A 1 229 ? -23.923 -6.104 23.136 1.00 89.50 229 LYS A O 1
ATOM 1730 N N . GLY A 1 230 ? -22.334 -7.386 22.171 1.00 88.31 230 GLY A N 1
ATOM 1731 C CA . GLY A 1 230 ? -22.800 -8.668 22.697 1.00 88.31 230 GLY A CA 1
ATOM 1732 C C . GLY A 1 230 ? -22.728 -8.721 24.221 1.00 88.31 230 GLY A C 1
ATOM 1733 O O . GLY A 1 230 ? -23.730 -9.020 24.868 1.00 88.31 230 GLY A O 1
ATOM 1734 N N . ASP A 1 231 ? -21.588 -8.336 24.791 1.00 87.50 231 ASP A N 1
ATOM 1735 C CA . ASP A 1 231 ? -21.361 -8.306 26.236 1.00 87.50 231 ASP A CA 1
ATOM 1736 C C . ASP A 1 231 ? -22.319 -7.346 26.936 1.00 87.50 231 ASP A C 1
ATOM 1738 O O . ASP A 1 231 ? -22.976 -7.725 27.903 1.00 87.50 231 ASP A O 1
ATOM 1742 N N . MET A 1 232 ? -22.498 -6.132 26.410 1.00 88.69 232 MET A N 1
ATOM 1743 C CA . MET A 1 232 ? -23.488 -5.196 26.945 1.00 88.69 232 MET A CA 1
ATOM 1744 C C . MET A 1 232 ? -24.919 -5.738 26.828 1.00 88.69 232 MET A C 1
ATOM 1746 O O . MET A 1 232 ? -25.743 -5.512 27.712 1.00 88.69 232 MET A O 1
ATOM 1750 N N . GLY A 1 233 ? -25.230 -6.459 25.746 1.00 88.25 233 GLY A N 1
ATOM 1751 C CA . GLY A 1 233 ? -26.501 -7.165 25.572 1.00 88.25 233 GLY A CA 1
ATOM 1752 C C . GLY A 1 233 ? -26.748 -8.197 26.669 1.00 88.25 233 GLY A C 1
ATOM 1753 O O . GLY A 1 233 ? -27.822 -8.200 27.272 1.00 88.25 233 GLY A O 1
ATOM 1754 N N . ASN A 1 234 ? -25.737 -9.010 26.967 1.00 86.75 234 ASN A N 1
ATOM 1755 C CA . ASN A 1 234 ? -25.786 -10.014 28.026 1.00 86.75 234 ASN A CA 1
ATOM 1756 C C . ASN A 1 234 ? -25.929 -9.360 29.408 1.00 86.75 234 ASN A C 1
ATOM 1758 O O . ASN A 1 234 ? -26.809 -9.751 30.171 1.00 86.75 234 ASN A O 1
ATOM 1762 N N . ILE A 1 235 ? -25.165 -8.296 29.697 1.00 87.69 235 ILE A N 1
ATOM 1763 C CA . ILE A 1 235 ? -25.307 -7.541 30.954 1.00 87.69 235 ILE A CA 1
ATO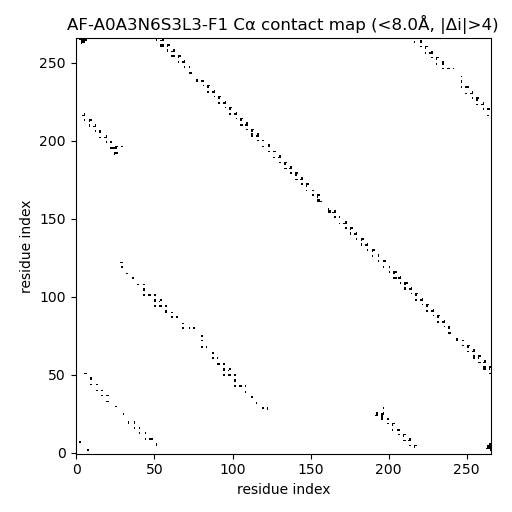M 1764 C C . ILE A 1 235 ? -26.741 -7.034 31.107 1.00 87.69 235 ILE A C 1
ATOM 1766 O O . ILE A 1 235 ? -27.347 -7.213 32.159 1.00 87.69 235 ILE A O 1
ATOM 1770 N N . SER A 1 236 ? -27.307 -6.433 30.057 1.00 90.12 236 SER A N 1
ATOM 1771 C CA . SER A 1 236 ? -28.670 -5.892 30.086 1.00 90.12 236 SER A CA 1
ATOM 1772 C C . SER A 1 236 ? -29.722 -6.950 30.456 1.00 90.12 236 SER A C 1
ATOM 1774 O O . SER A 1 236 ? -30.629 -6.674 31.247 1.00 90.12 236 SER A O 1
ATOM 1776 N N . GLN A 1 237 ? -29.577 -8.170 29.925 1.00 88.81 237 GLN A N 1
ATOM 1777 C CA . GLN A 1 237 ? -30.473 -9.301 30.197 1.00 88.81 237 GLN A CA 1
ATOM 1778 C C . GLN A 1 237 ? -30.314 -9.857 31.617 1.00 88.81 237 GLN A C 1
ATOM 1780 O O . GLN A 1 237 ? -31.305 -10.244 32.238 1.00 88.81 237 GLN A O 1
ATOM 1785 N N . ASP A 1 238 ? -29.089 -9.850 32.136 1.00 89.44 238 ASP A N 1
ATOM 1786 C CA . ASP A 1 238 ? -28.735 -10.440 33.425 1.00 89.44 238 ASP A CA 1
ATOM 1787 C C . ASP A 1 238 ? -28.937 -9.484 34.616 1.00 89.44 238 ASP A C 1
ATOM 1789 O O . ASP A 1 238 ? -28.933 -9.902 35.780 1.00 89.44 238 ASP A O 1
ATOM 1793 N N . ILE A 1 239 ? -29.171 -8.190 34.369 1.00 88.12 239 ILE A N 1
ATOM 1794 C CA . ILE A 1 239 ? -29.513 -7.243 35.435 1.00 88.12 239 ILE A CA 1
ATOM 1795 C C . ILE A 1 239 ? -30.810 -7.681 36.133 1.00 88.12 239 ILE A C 1
ATOM 1797 O O . ILE A 1 239 ? -31.885 -7.749 35.532 1.00 88.12 239 ILE A O 1
ATOM 1801 N N . GLY A 1 240 ? -30.715 -7.901 37.447 1.00 83.06 240 GLY A N 1
ATOM 1802 C CA . GLY A 1 240 ? -31.822 -8.309 38.317 1.00 83.06 240 GLY A CA 1
ATOM 1803 C C . GLY A 1 240 ? -31.939 -9.822 38.531 1.00 83.06 240 GLY A C 1
ATOM 1804 O O . GLY A 1 240 ? -32.685 -10.236 39.416 1.00 83.06 240 GLY A O 1
ATOM 1805 N N . THR A 1 241 ? -31.198 -10.634 37.774 1.00 88.19 241 THR A N 1
ATOM 1806 C CA . THR A 1 241 ? -31.143 -12.100 37.924 1.00 88.19 241 THR A CA 1
ATOM 1807 C C . THR A 1 241 ? -29.746 -12.591 38.303 1.00 88.19 241 THR A C 1
ATOM 1809 O O . THR A 1 241 ? -29.625 -13.549 39.068 1.00 88.19 241 THR A O 1
ATOM 1812 N N . ALA A 1 242 ? -28.697 -11.927 37.816 1.00 87.44 242 ALA A N 1
ATOM 1813 C CA . ALA A 1 242 ? -27.313 -12.236 38.139 1.00 87.44 242 ALA A CA 1
ATOM 1814 C C . ALA A 1 242 ? -26.912 -11.762 39.540 1.00 87.44 242 ALA A C 1
ATOM 1816 O O . ALA A 1 242 ? -27.413 -10.771 40.078 1.00 87.44 242 ALA A O 1
ATOM 1817 N N . SER A 1 243 ? -25.947 -12.471 40.124 1.00 88.00 243 SER A N 1
ATOM 1818 C CA . SER A 1 243 ? -25.286 -12.036 41.344 1.00 88.00 243 SER A CA 1
ATOM 1819 C C . SER A 1 243 ? -24.428 -10.798 41.083 1.00 88.00 243 SER A C 1
ATOM 1821 O O . SER A 1 243 ? -23.950 -10.538 39.978 1.00 88.00 243 SER A O 1
ATOM 1823 N N . GLN A 1 244 ? -24.161 -10.046 42.141 1.00 84.00 244 GLN A N 1
ATOM 1824 C CA . GLN A 1 244 ? -23.327 -8.849 42.078 1.00 84.00 244 GLN A CA 1
ATOM 1825 C C . GLN A 1 244 ? -21.902 -9.136 41.577 1.00 84.00 244 GLN A C 1
ATOM 1827 O O . GLN A 1 244 ? -21.333 -8.351 40.825 1.00 84.00 244 GLN A O 1
ATOM 1832 N N . GLN A 1 245 ? -21.352 -10.298 41.938 1.00 87.94 245 GLN A N 1
ATOM 1833 C CA . GLN A 1 245 ? -20.042 -10.760 41.468 1.00 87.94 245 GLN A CA 1
ATOM 1834 C C . GLN A 1 245 ? -20.055 -11.067 39.964 1.00 87.94 245 GLN A C 1
ATOM 1836 O O . GLN A 1 245 ? -19.070 -10.801 39.280 1.00 87.94 245 GLN A O 1
ATOM 1841 N N . GLN A 1 246 ? -21.167 -11.595 39.441 1.00 89.06 246 GLN A N 1
ATOM 1842 C CA . GLN A 1 246 ? -21.339 -11.837 38.006 1.00 89.06 246 GLN A CA 1
ATOM 1843 C C . GLN A 1 246 ? -21.436 -10.521 37.230 1.00 89.06 246 GLN A C 1
ATOM 1845 O O . GLN A 1 246 ? -20.724 -10.352 36.246 1.00 89.06 246 GLN A O 1
ATOM 1850 N N . LEU A 1 247 ? -22.224 -9.553 37.714 1.00 88.69 247 LEU A N 1
ATOM 1851 C CA . LEU A 1 247 ? -22.289 -8.222 37.100 1.00 88.69 247 LEU A CA 1
ATOM 1852 C C . LEU A 1 247 ? -20.913 -7.545 37.096 1.00 88.69 247 LEU A C 1
ATOM 1854 O O . LEU A 1 247 ? -20.478 -7.042 36.064 1.00 88.69 247 LEU A O 1
ATOM 1858 N N . GLN A 1 248 ? -20.184 -7.600 38.215 1.00 90.81 248 GLN A N 1
ATOM 1859 C CA . GLN A 1 248 ? -18.831 -7.050 38.304 1.00 90.81 248 GLN A CA 1
ATOM 1860 C C . GLN A 1 248 ? -17.876 -7.697 37.291 1.00 90.81 248 GLN A C 1
ATOM 1862 O O . GLN A 1 248 ? -17.082 -6.995 36.661 1.00 90.81 248 GLN A O 1
ATOM 1867 N N . LEU A 1 249 ? -17.960 -9.019 37.109 1.00 90.94 249 LEU A N 1
ATOM 1868 C CA . LEU A 1 249 ? -17.176 -9.734 36.105 1.00 90.94 249 LEU A CA 1
ATOM 1869 C C . LEU A 1 249 ? -17.502 -9.240 34.690 1.00 90.94 249 LEU A C 1
ATOM 1871 O O . LEU A 1 249 ? -16.581 -8.958 33.928 1.00 90.94 249 LEU A O 1
ATOM 1875 N N . PHE A 1 250 ? -18.783 -9.081 34.352 1.00 90.81 250 PHE A N 1
ATOM 1876 C CA . PHE A 1 250 ? -19.184 -8.629 33.021 1.00 90.81 250 PHE A CA 1
ATOM 1877 C C . PHE A 1 250 ? -18.761 -7.186 32.724 1.00 90.81 250 PHE A C 1
ATOM 1879 O O . PHE A 1 250 ? -18.214 -6.920 31.657 1.00 90.81 250 PHE A O 1
ATOM 1886 N N . PHE A 1 251 ? -18.932 -6.261 33.673 1.00 91.38 251 PHE A N 1
ATOM 1887 C CA . PHE A 1 251 ? -18.441 -4.886 33.519 1.00 91.38 251 PHE A CA 1
ATOM 1888 C C . PHE A 1 251 ? -16.912 -4.835 33.386 1.00 91.38 251 PHE A C 1
ATOM 1890 O O . PHE A 1 251 ? -16.384 -4.034 32.615 1.00 91.38 251 PHE A O 1
ATOM 1897 N N . THR A 1 252 ? -16.194 -5.713 34.093 1.00 92.12 252 THR A N 1
ATOM 1898 C CA . THR A 1 252 ? -14.734 -5.831 33.967 1.00 92.12 252 THR A CA 1
ATOM 1899 C C . THR A 1 252 ? -14.335 -6.362 32.588 1.00 92.12 252 THR A C 1
ATOM 1901 O O . THR A 1 252 ? -13.394 -5.843 31.992 1.00 92.12 252 THR A O 1
ATOM 1904 N N . ALA A 1 253 ? -15.054 -7.354 32.054 1.00 91.25 253 ALA A N 1
ATOM 1905 C CA . ALA A 1 253 ? -14.834 -7.867 30.702 1.00 91.25 253 ALA A CA 1
ATOM 1906 C C . ALA A 1 253 ? -15.072 -6.783 29.639 1.00 91.25 253 ALA A C 1
ATOM 1908 O O . ALA A 1 253 ? -14.176 -6.510 28.843 1.00 91.25 253 ALA A O 1
ATOM 1909 N N . ALA A 1 254 ? -16.201 -6.071 29.712 1.00 91.62 254 ALA A N 1
ATOM 1910 C CA . ALA A 1 254 ? -16.500 -4.958 28.813 1.00 91.62 254 ALA A CA 1
ATOM 1911 C C . ALA A 1 254 ? -15.424 -3.857 28.873 1.00 91.62 254 ALA A C 1
ATOM 1913 O O . ALA A 1 254 ? -15.027 -3.308 27.846 1.00 91.62 254 ALA A O 1
ATOM 1914 N N . LEU A 1 255 ? -14.903 -3.552 30.067 1.00 93.06 255 LEU A N 1
ATOM 1915 C CA . LEU A 1 255 ? -13.815 -2.586 30.227 1.00 93.06 255 LEU A CA 1
ATOM 1916 C C . LEU A 1 255 ? -12.508 -3.069 29.579 1.00 93.06 255 LEU A C 1
ATOM 1918 O O . LEU A 1 255 ? -11.796 -2.262 28.984 1.00 93.06 255 LEU A O 1
ATOM 1922 N N . MET A 1 256 ? -12.185 -4.364 29.670 1.00 91.38 256 MET A N 1
ATOM 1923 C CA . MET A 1 256 ? -11.025 -4.930 28.971 1.00 91.38 256 MET A CA 1
ATOM 1924 C C . MET A 1 256 ? -11.168 -4.803 27.451 1.00 91.38 256 MET A C 1
ATOM 1926 O O . MET A 1 256 ? -10.220 -4.365 26.804 1.00 91.38 256 MET A O 1
ATOM 1930 N N . GLU A 1 257 ? -12.345 -5.091 26.894 1.00 90.88 257 GLU A N 1
ATOM 1931 C CA . GLU A 1 257 ? -12.615 -4.930 25.457 1.00 90.88 257 GLU A CA 1
ATOM 1932 C C . GLU A 1 257 ? -12.498 -3.468 25.005 1.00 90.88 257 GLU A C 1
ATOM 1934 O O . GLU A 1 257 ? -11.880 -3.176 23.981 1.00 90.88 257 GLU A O 1
ATOM 1939 N N . VAL A 1 258 ? -13.002 -2.517 25.798 1.00 92.88 258 VAL A N 1
ATOM 1940 C CA . VAL A 1 258 ? -12.833 -1.081 25.521 1.00 92.88 258 VAL A CA 1
ATOM 1941 C C . VAL A 1 258 ? -11.361 -0.667 25.555 1.00 92.88 258 VAL A C 1
ATOM 1943 O O . VAL A 1 258 ? -10.923 0.109 24.707 1.00 92.88 258 VAL A O 1
ATOM 1946 N N . ASN A 1 259 ? -10.570 -1.190 26.494 1.00 91.69 259 ASN A N 1
ATOM 1947 C CA . ASN A 1 259 ? -9.134 -0.910 26.536 1.00 91.69 259 ASN A CA 1
ATOM 1948 C C . ASN A 1 259 ? -8.420 -1.453 25.290 1.00 91.69 259 ASN A C 1
ATOM 1950 O O . ASN A 1 259 ? -7.574 -0.761 24.726 1.00 91.69 259 ASN A O 1
ATOM 1954 N N . THR A 1 260 ? -8.777 -2.659 24.840 1.00 88.31 260 THR A N 1
ATOM 1955 C CA . THR A 1 260 ? -8.279 -3.232 23.582 1.00 88.31 260 THR A CA 1
ATOM 1956 C C . THR A 1 260 ? -8.658 -2.348 22.396 1.00 88.31 260 THR A C 1
ATOM 1958 O O . THR A 1 260 ? -7.785 -1.982 21.616 1.00 88.31 260 THR A O 1
ATOM 1961 N N . LEU A 1 261 ? -9.919 -1.908 22.316 1.00 89.25 261 LEU A N 1
ATOM 1962 C CA . LEU A 1 261 ? -10.409 -1.015 21.265 1.00 89.25 261 LEU A CA 1
ATOM 1963 C C . LEU A 1 261 ? -9.605 0.292 21.193 1.00 89.25 261 LEU A C 1
ATOM 1965 O O . LEU A 1 261 ? -9.200 0.716 20.111 1.00 89.25 261 LEU A O 1
ATOM 1969 N N . VAL A 1 262 ? -9.361 0.930 22.343 1.00 90.75 262 VAL A N 1
ATOM 1970 C CA . VAL A 1 262 ? -8.582 2.175 22.422 1.00 90.75 262 VAL A CA 1
ATOM 1971 C C . VAL A 1 262 ? -7.134 1.937 22.003 1.00 90.75 262 VAL A C 1
ATOM 1973 O O . VAL A 1 262 ? -6.597 2.733 21.240 1.00 90.75 262 VAL A O 1
ATOM 1976 N N . ASN A 1 263 ? -6.511 0.846 22.454 1.00 88.44 263 ASN A N 1
ATOM 1977 C CA . ASN A 1 263 ? -5.130 0.523 22.097 1.00 88.44 263 ASN A CA 1
ATOM 1978 C C . ASN A 1 263 ? -4.978 0.226 20.597 1.00 88.44 263 ASN A C 1
ATOM 1980 O O . ASN A 1 263 ? -4.073 0.758 19.956 1.00 88.44 263 ASN A O 1
ATOM 1984 N N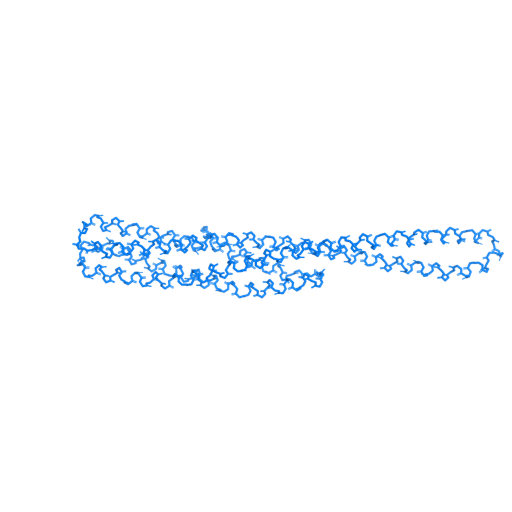 . ASP A 1 264 ? -5.878 -0.571 20.021 1.00 84.19 264 ASP A N 1
ATOM 1985 C CA . ASP A 1 264 ? -5.834 -0.942 18.604 1.00 84.19 264 ASP A CA 1
ATOM 1986 C C . ASP A 1 264 ? -6.093 0.254 17.677 1.00 84.19 264 ASP A C 1
ATOM 1988 O O . ASP A 1 264 ? -5.490 0.347 16.602 1.00 84.19 264 ASP A O 1
ATOM 1992 N N . ALA A 1 265 ? -6.967 1.175 18.098 1.00 86.50 265 ALA A N 1
ATOM 1993 C CA . ALA A 1 265 ? -7.270 2.398 17.364 1.00 86.50 265 ALA A CA 1
ATOM 1994 C C . ALA A 1 265 ? -6.237 3.516 17.574 1.00 86.50 265 ALA A C 1
ATOM 1996 O O . ALA A 1 265 ? -6.200 4.435 16.752 1.00 86.50 265 ALA A O 1
ATOM 1997 N N . SER A 1 266 ? -5.451 3.476 18.659 1.00 83.62 266 SER A N 1
ATOM 1998 C CA . SER A 1 266 ? -4.431 4.495 18.962 1.00 83.62 266 SER A CA 1
ATOM 1999 C C . SER A 1 266 ? -3.271 4.496 17.979 1.00 83.62 266 SER A C 1
ATOM 2001 O O . SER A 1 266 ? -3.253 3.675 17.037 1.00 83.62 266 SER A O 1
#

Secondary structure (DSSP, 8-state):
-PPPHHHHHHHHHHHHHHHHHT--S--HHHHHHHHHHHHHHHHHHHHHHHHHHHHHHHHHHHHHHHHHHHHHTTT--HHHHHHHHHHHHHHHHHHHHHHHHHHHHHHHHHHHHHHHHHHHHHHHHHHHHHHHHHHHHHHHHHHHHHHHHHHHHHHHHTGGGGHHHHHHHHHHHHHHHHHHHHHHHHHHHHHHHHHHHHHHHHHHHHHHHHHHHHHHHHHHHHHHHHHHHHHHHHHHHHTTTS-HHHHHHHHHHHHHHHHHHHHHH-

Radius of gyration: 33.75 Å; Cα contacts (8 Å, |Δi|>4): 233; chains: 1; bounding box: 76×25×103 Å

Foldseek 3Di:
DPQFLLVVLLVLLVVLLVVLLPFDLADPLVVVVSVVLNVLSVVQSCLSVVLLVLLLVLLVVLLVLLVVCLVCVVPDALVRLLVSLVVNLVSLVVSLVSLVVSLVSLVVSLVSLVVSLVVLVVVLVVLVVVLVVLVVQLVVLVVVLVVLVVVLVVLVVVPPVSVVVNVVSVVV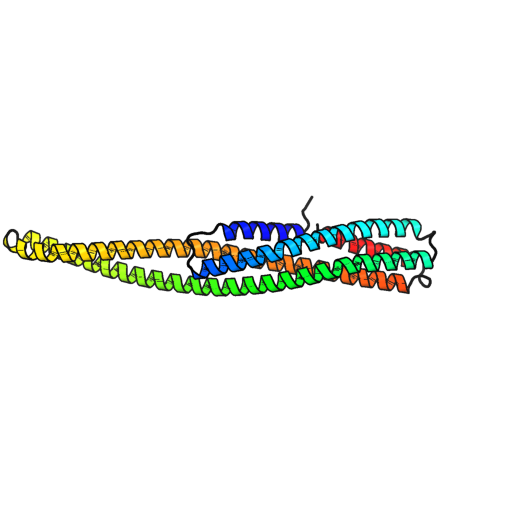NVVSVVSNVVSVVVNVSSVSNSVSSVVSSVSSVVSSVSSVSNSVLSVVLSVLSVVLSVLSVVLSVCRPPDDSVVNSVSSVVSSVSSVVSNSNSD

Solvent-accessible surface area (backbone atoms only — not comparable to full-atom values): 13603 Å² total; per-residue (Å²): 132,82,71,14,66,39,42,49,31,53,53,52,51,53,52,47,50,56,55,57,71,66,66,63,66,52,50,72,74,53,48,53,50,46,53,55,49,51,52,53,49,66,62,45,50,59,45,47,53,52,28,36,52,44,42,38,54,46,25,55,51,51,45,54,53,45,53,51,46,68,74,41,56,92,77,54,50,60,69,55,51,44,53,52,44,52,52,53,48,51,52,53,53,67,39,44,57,45,36,53,51,35,35,53,52,43,50,54,49,36,52,50,41,52,51,48,55,55,53,47,52,54,49,54,53,50,53,55,51,51,44,52,51,39,50,51,51,34,50,52,35,47,52,53,39,51,52,51,52,54,49,49,54,52,28,59,73,51,48,83,82,15,50,72,60,48,59,61,44,53,57,55,50,52,54,34,50,52,52,32,52,52,36,49,52,49,42,55,51,50,50,50,24,52,54,37,41,53,55,50,50,50,51,48,52,52,46,36,53,41,35,52,53,37,38,54,47,36,50,49,49,44,49,49,50,52,49,45,49,48,50,45,51,51,51,56,71,36,58,84,75,54,54,71,70,54,52,52,50,51,52,50,50,47,42,52,49,34,51,49,49,32,48,48,44,49

Mean predicted aligned error: 6.51 Å

Nearest PDB structures (foldseek):
  6r1j-assembly1_J-2  TM=8.461E-01  e=1.825E-17  Aeromonas hydrophila J-1
  6r1j-assembly1_D-2  TM=8.198E-01  e=1.133E-16  Aeromonas hydrophila J-1
  6h2e-assembly1_P-2  TM=8.388E-01  e=4.012E-16  Aeromonas hydrophila subsp. hydrophila AL09-71
  6h2d-assembly1_S  TM=8.917E-01  e=1.214E-13  Aeromonas hydrophila subsp. hydrophila AL09-71
  6grj-assembly1_F  TM=5.498E-01  e=2.949E-07  Aeromonas hydrophila

pLDDT: mean 91.59, std 6.17, range [38.41, 97.69]

Sequence (266 aa):
MENGMLSQAIINIEQLKNTLNGFSGLPAQAVEIQQNTSAMLNDLLPTLQGMQKQVLTTGQTLQTQLNQQLATLNTETPEQLRAAISQLQEEVSQAAQPASQALTAANAANNKVTQNNLALQQIDVSLQNDIAGLQSNLSGATQELDALNKQKYYWLALGILGVPGLIAMAVELNQAQNKVNDLQGQVNQIQQQIQSQQGFSTQIKSLSANFSTAVDKLSGLDNTINFLKGDMGNISQDIGTASQQQLQLFFTAALMEVNTLVNDAS

Organism: NCBI:txid69224